Protein AF-A0A5B0MI19-F1 (afdb_monomer)

Radius of gyration: 26.32 Å; Cα contacts (8 Å, |Δi|>4): 299; chains: 1; bounding box: 65×54×89 Å

Solvent-accessible surface area (backbone atoms only — not comparable to full-atom values): 20476 Å² total; per-residue (Å²): 141,84,88,78,81,89,80,89,84,89,82,81,86,86,82,80,84,84,81,77,86,85,87,86,79,89,83,89,83,89,84,87,83,87,81,90,88,87,88,83,78,91,77,86,89,85,82,88,87,87,84,89,81,90,81,86,78,80,79,81,81,81,70,93,63,66,70,66,78,87,82,71,90,57,78,74,100,60,59,73,70,62,59,69,74,49,53,72,69,54,51,52,51,51,44,51,45,35,51,50,18,58,74,64,35,68,90,51,70,52,44,77,44,68,46,62,90,67,84,60,97,67,77,89,76,90,48,77,73,55,52,77,71,29,50,31,36,40,32,23,36,66,87,61,41,35,76,74,48,80,45,76,62,78,70,81,85,62,97,40,70,65,59,57,51,49,50,52,47,52,54,52,49,51,54,45,34,73,45,26,41,72,59,89,55,95,48,57,74,42,54,42,38,16,50,45,34,46,42,77,38,91,50,94,95,40,72,58,49,64,58,53,64,42,91,82,63,51,72,70,54,54,53,48,43,55,57,52,54,73,44,28,52,61,47,42,45,51,53,38,50,62,45,36,60,78,35,51,67,62,42,52,51,37,32,49,50,30,59,77,70,65,42,23,32,34,46,45,94,46,68,91,40,36,85,72,54,96,53,45,61,48,33,49,49,78,46,71,40,74,76,52,39,60,61,90,79,81,83,90,63,90,63,95,74,84,88,86,86,87,79,89,83,134

pLDDT: mean 72.33, std 25.65, range [20.02, 97.5]

Organism: NCBI:txid56615

InterPro domains:
  IPR046798 Tet-like 2OG-Fe(II) oxygenase [PF20515] (175-313)

Sequence (314 aa):
MPMSKRFNIVHGTGGQLGAQGSNNELQETDKERFSDDFIQSINSDNLTDIEDSADLTDMDDSDDLTEIDESDEELIEISQETFKTLSERAKKTLKQTSSLAQSYFSSVSPLLLRMQKCSKKIPFSIELQTFSRSNNIIVISDSGKKVLCLIQFHPLAGADSVCDQLSRLIEDLHVMASHQSNLRNKKNLSGRISGIGFRGGYEKGKSAGTYALRKDLKPSQIELDRILQEKLPSHNRFISHRFRHFSQAAYDSNSKALEEFGLPSWSNKAWESYNNEPTPLCSNVIVTSNDFSNKAHCDKDKNVFTYGIFSYID

Mean predicted aligned error: 15.24 Å

Secondary structure (DSSP, 8-state):
-PPPPP------------------------------------------------------------BPPTT-----S--HHHHHHS-HHHHHHHHHHHHHHHHH-TTS-PEEEE--SSPPSSPPP--HHHHTT-SEEEEE-TTS-BEEEEEE---SSS--HHHHHHHHHHHHHHHHHHHBPPP--TTEEEEEEEEEEEEE--STT--EEEPPBPTT--HHHHHHHHHHHHHHHHHHHHHHHHHHHH-HHHHHHHHHHHHHTTPPPTT-SSGGGTTS-SS---SEEEEEEEEEEE-------S-S----------

Structure (mmCIF, N/CA/C/O backbone):
data_AF-A0A5B0MI19-F1
#
_entry.id   AF-A0A5B0MI19-F1
#
loop_
_atom_site.group_PDB
_atom_site.id
_atom_site.type_symbol
_atom_site.label_atom_id
_atom_site.label_alt_id
_atom_site.label_comp_id
_atom_site.label_asym_id
_atom_site.label_entity_id
_atom_site.label_seq_id
_atom_site.pdbx_PDB_ins_code
_atom_site.Cartn_x
_atom_site.Cartn_y
_atom_site.Cartn_z
_atom_site.occupancy
_atom_site.B_iso_or_equiv
_atom_site.auth_seq_id
_atom_site.auth_comp_id
_atom_site.auth_asym_id
_atom_site.auth_atom_id
_atom_site.pdbx_PDB_model_num
ATOM 1 N N . MET A 1 1 ? -20.032 -14.654 -51.671 1.00 30.47 1 MET A N 1
ATOM 2 C CA . MET A 1 1 ? -19.036 -13.770 -51.029 1.00 30.47 1 MET A CA 1
ATOM 3 C C . MET A 1 1 ? -19.624 -12.370 -50.912 1.00 30.47 1 MET A C 1
ATOM 5 O O . MET A 1 1 ? -19.690 -11.685 -51.925 1.00 30.47 1 MET A O 1
ATOM 9 N N . PRO A 1 2 ? -20.126 -11.964 -49.737 1.00 24.39 2 PRO A N 1
ATOM 10 C CA . PRO A 1 2 ? -20.629 -10.614 -49.516 1.00 24.39 2 PRO A CA 1
ATOM 11 C C . PRO A 1 2 ? -19.586 -9.771 -48.764 1.00 24.39 2 PRO A C 1
ATOM 13 O O . PRO A 1 2 ? -19.149 -10.148 -47.679 1.00 24.39 2 PRO A O 1
ATOM 16 N N . MET A 1 3 ? -19.192 -8.627 -49.330 1.00 24.20 3 MET A N 1
ATOM 17 C CA . MET A 1 3 ? -18.478 -7.587 -48.584 1.00 24.20 3 MET A CA 1
ATOM 18 C C . MET A 1 3 ? -19.495 -6.738 -47.823 1.00 24.20 3 MET A C 1
ATOM 20 O O . MET A 1 3 ? -20.418 -6.169 -48.408 1.00 24.20 3 MET A O 1
ATOM 24 N N . SER A 1 4 ? -19.326 -6.711 -46.503 1.00 23.59 4 SER A N 1
ATOM 25 C CA . SER A 1 4 ? -20.172 -5.995 -45.557 1.00 23.59 4 SER A CA 1
ATOM 26 C C . SER A 1 4 ? -19.820 -4.507 -45.481 1.00 23.59 4 SER A C 1
ATOM 28 O O . SER A 1 4 ? -18.705 -4.076 -45.772 1.00 23.59 4 SER A O 1
ATOM 30 N N . LYS A 1 5 ? -20.842 -3.747 -45.102 1.00 24.28 5 LYS A N 1
ATOM 31 C CA . LYS A 1 5 ? -21.000 -2.295 -45.133 1.00 24.28 5 LYS A CA 1
ATOM 32 C C . LYS A 1 5 ? -20.038 -1.569 -44.185 1.00 24.28 5 LYS A C 1
ATOM 34 O O . LYS A 1 5 ? -19.879 -1.956 -43.031 1.00 24.28 5 LYS A O 1
ATOM 39 N N . ARG A 1 6 ? -19.491 -0.445 -44.660 1.00 22.38 6 ARG A N 1
ATOM 40 C CA . ARG A 1 6 ? -18.919 0.623 -43.826 1.00 22.38 6 ARG A CA 1
ATOM 41 C C . ARG A 1 6 ? -20.048 1.332 -43.078 1.00 22.38 6 ARG A C 1
ATOM 43 O O . ARG A 1 6 ? -20.980 1.817 -43.715 1.00 22.38 6 ARG A O 1
ATOM 50 N N . PHE A 1 7 ? -19.917 1.446 -41.762 1.00 21.17 7 PHE A N 1
ATOM 51 C CA . PHE A 1 7 ? -20.635 2.432 -40.962 1.00 21.17 7 PHE A CA 1
ATOM 52 C C . PHE A 1 7 ? -19.631 3.459 -40.440 1.00 21.17 7 PHE A C 1
ATOM 54 O O . PHE A 1 7 ? -18.655 3.108 -39.783 1.00 21.17 7 PHE A O 1
ATOM 61 N N . ASN A 1 8 ? -19.888 4.724 -40.769 1.00 21.69 8 ASN A N 1
ATOM 62 C CA . ASN A 1 8 ? -19.344 5.878 -40.069 1.00 21.69 8 ASN A CA 1
ATOM 63 C C . ASN A 1 8 ? -20.209 6.120 -38.831 1.00 21.69 8 ASN A C 1
ATOM 65 O O . ASN A 1 8 ? -21.431 6.181 -38.959 1.00 21.69 8 ASN A O 1
ATOM 69 N N . ILE A 1 9 ? -19.584 6.347 -37.677 1.00 23.66 9 ILE A N 1
ATOM 70 C CA . ILE A 1 9 ? -20.204 7.100 -36.586 1.00 23.66 9 ILE A CA 1
ATOM 71 C C . ILE A 1 9 ? -19.245 8.227 -36.221 1.00 23.66 9 ILE A C 1
ATOM 73 O O . ILE A 1 9 ? -18.132 8.012 -35.749 1.00 23.66 9 ILE A O 1
ATOM 77 N N . VAL A 1 10 ? -19.708 9.436 -36.515 1.00 21.61 10 VAL A N 1
ATOM 78 C CA . VAL A 1 10 ? -19.214 10.698 -35.981 1.00 21.61 10 VAL A CA 1
ATOM 79 C C . VAL A 1 10 ? -19.937 10.912 -34.659 1.00 21.61 10 VAL A C 1
ATOM 81 O O . VAL A 1 10 ? -21.160 10.965 -34.679 1.00 21.61 10 VAL A O 1
ATOM 84 N N . HIS A 1 11 ? -19.212 11.133 -33.565 1.00 23.66 11 HIS A N 1
ATOM 85 C CA . HIS A 1 11 ? -19.617 12.088 -32.533 1.00 23.66 11 HIS A CA 1
ATOM 86 C C . HIS A 1 11 ? -18.373 12.790 -31.992 1.00 23.66 11 HIS A C 1
ATOM 88 O O . HIS A 1 11 ? -17.441 12.166 -31.493 1.00 23.66 11 HIS A O 1
ATOM 94 N N . GLY A 1 12 ? -18.357 14.106 -32.197 1.00 20.02 12 GLY A N 1
ATOM 95 C CA . GLY A 1 12 ? -17.447 15.033 -31.552 1.00 20.02 12 GLY A CA 1
ATOM 96 C C . GLY A 1 12 ? -18.095 15.680 -30.330 1.00 20.02 12 GLY A C 1
ATOM 97 O O . GLY A 1 12 ? -19.243 15.397 -29.993 1.00 20.02 12 GLY A O 1
ATOM 98 N N . THR A 1 13 ? -17.340 16.633 -29.777 1.00 22.88 13 THR A N 1
ATOM 99 C CA . THR A 1 13 ? -17.584 17.472 -28.587 1.00 22.88 13 THR A CA 1
ATOM 100 C C . THR A 1 13 ? -17.367 16.716 -27.271 1.00 22.88 13 THR A C 1
ATOM 102 O O . THR A 1 13 ? -17.987 15.695 -27.035 1.00 22.88 13 THR A O 1
ATOM 105 N N . GLY A 1 14 ? -16.461 17.095 -26.372 1.00 21.23 14 GLY A N 1
ATOM 106 C CA . GLY A 1 14 ? -15.659 18.309 -26.215 1.00 21.23 14 GLY A CA 1
ATOM 107 C C . GLY A 1 14 ? -15.508 18.567 -24.712 1.00 21.23 14 GLY A C 1
ATOM 108 O O . GLY A 1 14 ? -16.493 18.507 -23.989 1.00 21.23 14 GLY A O 1
ATOM 109 N N . GLY A 1 15 ? -14.288 18.826 -24.239 1.00 21.67 15 GLY A N 1
ATOM 110 C CA . GLY A 1 15 ? -14.030 19.097 -22.818 1.00 21.67 15 GLY A CA 1
ATOM 111 C C . GLY A 1 15 ? -12.550 19.286 -22.490 1.00 21.67 15 GLY A C 1
ATOM 112 O O . GLY A 1 15 ? -11.971 18.501 -21.756 1.00 21.67 15 GLY A O 1
ATOM 113 N N . GLN A 1 16 ? -11.953 20.289 -23.136 1.00 23.03 16 GLN A N 1
ATOM 114 C CA . GLN A 1 16 ? -10.632 20.910 -22.945 1.00 23.03 16 GLN A CA 1
ATOM 115 C C . GLN A 1 16 ? -9.714 20.390 -21.815 1.00 23.03 16 GLN A C 1
ATOM 117 O O . GLN A 1 16 ? -9.882 20.707 -20.641 1.00 23.03 16 GLN A O 1
ATOM 122 N N . LEU A 1 17 ? -8.601 19.772 -22.226 1.00 25.12 17 LEU A N 1
ATOM 123 C CA . LEU A 1 17 ? -7.330 19.832 -21.504 1.00 25.12 17 LEU A CA 1
ATOM 124 C C . LEU A 1 17 ? -6.692 21.200 -21.783 1.00 25.12 17 LEU A C 1
ATOM 126 O O . LEU A 1 17 ? -6.155 21.446 -22.864 1.00 25.12 17 LEU A O 1
ATOM 130 N N . GLY A 1 18 ? -6.797 22.106 -20.814 1.00 23.84 18 GLY A N 1
ATOM 131 C CA . GLY A 1 18 ? -6.105 23.387 -20.825 1.00 23.84 18 GLY A CA 1
ATOM 132 C C . GLY A 1 18 ? -4.625 23.205 -20.503 1.00 23.84 18 GLY A C 1
ATOM 133 O O . GLY A 1 18 ? -4.239 23.149 -19.341 1.00 23.84 18 GLY A O 1
ATOM 134 N N . ALA A 1 19 ? -3.798 23.139 -21.543 1.00 24.16 19 ALA A N 1
ATOM 135 C CA . ALA A 1 19 ? -2.400 23.529 -21.464 1.00 24.16 19 ALA A CA 1
ATOM 136 C C . ALA A 1 19 ? -2.316 25.048 -21.672 1.00 24.16 19 ALA A C 1
ATOM 138 O O . ALA A 1 19 ? -2.751 25.552 -22.706 1.00 24.16 19 ALA A O 1
ATOM 139 N N . GLN A 1 20 ? -1.717 25.768 -20.727 1.00 25.44 20 GLN A N 1
ATOM 140 C CA . GLN A 1 20 ? -1.150 27.089 -20.984 1.00 25.44 20 GLN A CA 1
ATOM 141 C C . GLN A 1 20 ? 0.315 27.084 -20.530 1.00 25.44 20 GLN A C 1
ATOM 143 O O . GLN A 1 20 ? 0.619 27.038 -19.341 1.00 25.44 20 GLN A O 1
ATOM 148 N N . GLY A 1 21 ? 1.221 27.092 -21.519 1.00 21.95 21 GLY A N 1
ATOM 149 C CA . GLY A 1 21 ? 2.494 27.816 -21.410 1.00 21.95 21 GLY A CA 1
ATOM 150 C C . GLY A 1 21 ? 2.191 29.319 -21.363 1.00 21.95 21 GLY A C 1
ATOM 151 O O . GLY A 1 21 ? 1.052 29.724 -21.563 1.00 21.95 21 GLY A O 1
ATOM 152 N N . SER A 1 22 ? 3.097 30.247 -21.114 1.00 25.27 22 SER A N 1
ATOM 153 C CA . SER A 1 22 ? 4.549 30.377 -21.286 1.00 25.27 22 SER A CA 1
ATOM 154 C C . SER A 1 22 ? 4.817 31.814 -20.777 1.00 25.27 22 SER A C 1
ATOM 156 O O . SER A 1 22 ? 3.934 32.651 -20.931 1.00 25.27 22 SER A O 1
ATOM 158 N N . ASN A 1 23 ? 5.885 32.228 -20.110 1.00 23.56 23 ASN A N 1
ATOM 159 C CA . ASN A 1 23 ? 7.263 32.417 -20.555 1.00 23.56 23 ASN A CA 1
ATOM 160 C C . ASN A 1 23 ? 7.876 33.344 -19.486 1.00 23.56 23 ASN A C 1
ATOM 162 O O . ASN A 1 23 ? 7.211 34.287 -19.061 1.00 23.56 23 ASN A O 1
ATOM 166 N N . ASN A 1 24 ? 9.126 33.127 -19.093 1.00 25.72 24 ASN A N 1
ATOM 167 C CA . ASN A 1 24 ? 10.133 34.175 -19.223 1.00 25.72 24 ASN A CA 1
ATOM 168 C C . ASN A 1 24 ? 11.533 33.582 -19.087 1.00 25.72 24 ASN A C 1
ATOM 170 O O . ASN A 1 24 ? 11.757 32.564 -18.433 1.00 25.72 24 ASN A O 1
ATOM 174 N N . GLU A 1 25 ? 12.410 34.212 -19.846 1.00 23.88 25 GLU A N 1
ATOM 175 C CA . GLU A 1 25 ? 13.703 33.769 -20.324 1.00 23.88 25 GLU A CA 1
ATOM 176 C C . GLU A 1 25 ? 14.847 33.950 -19.313 1.00 23.88 25 GLU A C 1
ATOM 178 O O . GLU A 1 25 ? 14.781 34.803 -18.436 1.00 23.88 25 GLU A O 1
ATOM 183 N N . LEU A 1 26 ? 15.911 33.171 -19.564 1.00 24.58 26 LEU A N 1
ATOM 184 C CA . LEU A 1 26 ? 17.344 33.503 -19.452 1.00 24.58 26 LEU A CA 1
ATOM 185 C C . LEU A 1 26 ? 17.902 33.985 -18.094 1.00 24.58 26 LEU A C 1
ATOM 187 O O . LEU A 1 26 ? 17.628 35.089 -17.646 1.00 24.58 26 LEU A O 1
ATOM 191 N N . GLN A 1 27 ? 18.864 33.240 -17.534 1.00 24.67 27 GLN A N 1
ATOM 192 C CA . GLN A 1 27 ? 20.301 33.445 -17.808 1.00 24.67 27 GLN A CA 1
ATOM 193 C C . GLN A 1 27 ? 21.176 32.393 -17.095 1.00 24.67 27 GLN A C 1
ATOM 195 O O . GLN A 1 27 ? 20.946 32.036 -15.941 1.00 24.67 27 GLN A O 1
ATOM 200 N N . GLU A 1 28 ? 22.178 31.904 -17.827 1.00 23.83 28 GLU A N 1
ATOM 201 C CA . GLU A 1 28 ? 23.367 31.200 -17.333 1.00 23.83 28 GLU A CA 1
ATOM 202 C C . GLU A 1 28 ? 24.278 32.153 -16.549 1.00 23.83 28 GLU A C 1
ATOM 204 O O . GLU A 1 28 ? 24.465 33.282 -16.990 1.00 23.83 28 GLU A O 1
ATOM 209 N N . THR A 1 29 ? 24.947 31.655 -15.504 1.00 24.77 29 THR A N 1
ATOM 210 C CA . THR A 1 29 ? 26.382 31.915 -15.273 1.00 24.77 29 THR A CA 1
ATOM 211 C C . THR A 1 29 ? 26.986 30.867 -14.338 1.00 24.77 29 THR A C 1
ATOM 213 O O . THR A 1 29 ? 26.462 30.601 -13.256 1.00 24.77 29 THR A O 1
ATOM 216 N N . ASP A 1 30 ? 28.119 30.322 -14.772 1.00 23.94 30 ASP A N 1
ATOM 217 C CA . ASP A 1 30 ? 29.079 29.510 -14.024 1.00 23.94 30 ASP A CA 1
ATOM 218 C C . ASP A 1 30 ? 29.721 30.259 -12.836 1.00 23.94 30 ASP A C 1
ATOM 220 O O . ASP A 1 30 ? 29.988 31.456 -12.945 1.00 23.94 30 ASP A O 1
ATOM 224 N N . LYS A 1 31 ? 30.099 29.535 -11.765 1.00 25.17 31 LYS A N 1
ATOM 225 C CA . LYS A 1 31 ? 31.505 29.314 -11.324 1.00 25.17 31 LYS A CA 1
ATOM 226 C C . LYS A 1 31 ? 31.663 28.944 -9.834 1.00 25.17 31 LYS A C 1
ATOM 228 O O . LYS A 1 31 ? 31.250 29.667 -8.943 1.00 25.17 31 LYS A O 1
ATOM 233 N N . GLU A 1 32 ? 32.403 27.845 -9.662 1.00 23.14 32 GLU A N 1
ATOM 234 C CA . GLU A 1 32 ? 33.543 27.609 -8.752 1.00 23.14 32 GLU A CA 1
ATOM 235 C C . GLU A 1 32 ? 33.433 27.582 -7.204 1.00 23.14 32 GLU A C 1
ATOM 237 O O . GLU A 1 32 ? 33.203 28.582 -6.542 1.00 23.14 32 GLU A O 1
ATOM 242 N N . ARG A 1 33 ? 33.901 26.422 -6.695 1.00 22.94 33 ARG A N 1
ATOM 243 C CA . ARG A 1 33 ? 34.913 26.177 -5.633 1.00 22.94 33 ARG A CA 1
ATOM 244 C C . ARG A 1 33 ? 34.540 26.247 -4.136 1.00 22.94 33 ARG A C 1
ATOM 246 O O . ARG A 1 33 ? 34.350 27.310 -3.573 1.00 22.94 33 ARG A O 1
ATOM 253 N N . PHE A 1 34 ? 34.652 25.055 -3.524 1.00 23.03 34 PHE A N 1
ATOM 254 C CA . PHE A 1 34 ? 35.332 24.693 -2.260 1.00 23.03 34 PHE A CA 1
ATOM 255 C C . PHE A 1 34 ? 35.200 25.613 -1.028 1.00 23.03 34 PHE A C 1
ATOM 257 O O . PHE A 1 34 ? 35.818 26.670 -0.995 1.00 23.03 34 PHE A O 1
ATOM 264 N N . SER A 1 35 ? 34.655 25.082 0.075 1.00 24.50 35 SER A N 1
ATOM 265 C CA . SER A 1 35 ? 35.494 24.630 1.203 1.00 24.50 35 SER A CA 1
ATOM 266 C C . SER A 1 35 ? 34.751 23.637 2.102 1.00 24.50 35 SER A C 1
ATOM 268 O O . SER A 1 35 ? 33.530 23.693 2.245 1.00 24.50 35 SER A O 1
ATOM 270 N N . ASP A 1 36 ? 35.539 22.732 2.675 1.00 22.67 36 ASP A N 1
ATOM 271 C CA . ASP A 1 36 ? 35.220 21.880 3.814 1.00 22.67 36 ASP A CA 1
ATOM 272 C C . ASP A 1 36 ? 34.916 22.713 5.070 1.00 22.67 36 ASP A C 1
ATOM 274 O O . ASP A 1 36 ? 35.469 23.804 5.226 1.00 22.67 36 ASP A O 1
ATOM 278 N N . ASP A 1 37 ? 34.016 22.189 5.910 1.00 24.56 37 ASP A N 1
ATOM 279 C CA . ASP A 1 37 ? 34.085 22.122 7.383 1.00 24.56 37 ASP A CA 1
ATOM 280 C C . ASP A 1 37 ? 32.670 22.093 7.980 1.00 24.56 37 ASP A C 1
ATOM 282 O O . ASP A 1 37 ? 32.025 23.127 8.138 1.00 24.56 37 ASP A O 1
ATOM 286 N N . PHE A 1 38 ? 32.183 20.909 8.376 1.00 22.94 38 PHE A N 1
ATOM 287 C CA . PHE A 1 38 ? 31.184 20.846 9.447 1.00 22.94 38 PHE A CA 1
ATOM 288 C C . PHE A 1 38 ? 31.195 19.502 10.188 1.00 22.94 38 PHE A C 1
ATOM 290 O O . PHE A 1 38 ? 30.499 18.549 9.843 1.00 22.94 38 PHE A O 1
ATOM 297 N N . ILE A 1 39 ? 31.976 19.457 11.266 1.00 24.75 39 ILE A N 1
ATOM 298 C CA . ILE A 1 39 ? 31.688 18.646 12.448 1.00 24.75 39 ILE A CA 1
ATOM 299 C C . ILE A 1 39 ? 31.380 19.646 13.563 1.00 24.75 39 ILE A C 1
ATOM 301 O O . ILE A 1 39 ? 32.285 20.365 13.965 1.00 24.75 39 ILE A O 1
ATOM 305 N N . GLN A 1 40 ? 30.129 19.710 14.035 1.00 24.81 40 GLN A N 1
ATOM 306 C CA . GLN A 1 40 ? 29.728 19.351 15.407 1.00 24.81 40 GLN A CA 1
ATOM 307 C C . GLN A 1 40 ? 28.323 19.856 15.778 1.00 24.81 40 GLN A C 1
ATOM 309 O O . GLN A 1 40 ? 27.931 20.977 15.481 1.00 24.81 40 GLN A O 1
ATOM 314 N N . SER A 1 41 ? 27.674 19.026 16.598 1.00 23.78 41 SER A N 1
ATOM 315 C CA . SER A 1 41 ? 26.797 19.414 17.707 1.00 23.78 41 SER A CA 1
ATOM 316 C C . SER A 1 41 ? 25.327 19.710 17.406 1.00 23.78 41 SER A C 1
ATOM 318 O O . SER A 1 41 ? 24.895 20.839 17.210 1.00 23.78 41 SER A O 1
ATOM 320 N N . ILE A 1 42 ? 24.542 18.647 17.579 1.00 25.58 42 ILE A N 1
ATOM 321 C CA . ILE A 1 42 ? 23.228 18.672 18.226 1.00 25.58 42 ILE A CA 1
ATOM 322 C C . ILE A 1 42 ? 23.319 19.529 19.498 1.00 25.58 42 ILE A C 1
ATOM 324 O O . ILE A 1 42 ? 24.157 19.251 20.352 1.00 25.58 42 ILE A O 1
ATOM 328 N N . ASN A 1 43 ? 22.461 20.538 19.633 1.00 24.22 43 ASN A N 1
ATOM 329 C CA . ASN A 1 43 ? 21.845 20.871 20.912 1.00 24.22 43 ASN A CA 1
ATOM 330 C C . ASN A 1 43 ? 20.542 21.640 20.702 1.00 24.22 43 ASN A C 1
ATOM 332 O O . ASN A 1 43 ? 20.403 22.471 19.806 1.00 24.22 43 ASN A O 1
ATOM 336 N N . SER A 1 44 ? 19.600 21.256 21.550 1.00 27.86 44 SER A N 1
ATOM 337 C CA . SER A 1 44 ? 18.323 21.874 21.853 1.00 27.86 44 SER A CA 1
ATOM 338 C C . SER A 1 44 ? 18.461 23.335 22.282 1.00 27.86 44 SER A C 1
ATOM 340 O O . SER A 1 44 ? 19.525 23.761 22.719 1.00 27.86 44 SER A O 1
ATOM 342 N N . ASP A 1 45 ? 17.31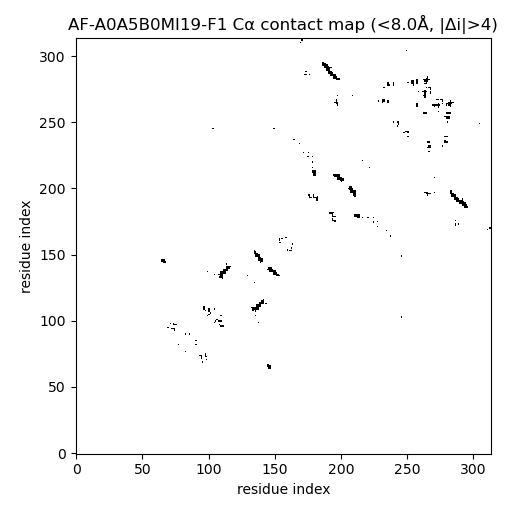7 24.017 22.239 1.00 24.23 45 ASP A N 1
ATOM 343 C CA . ASP A 1 45 ? 17.021 25.344 22.791 1.00 24.23 45 ASP A CA 1
ATOM 344 C C . ASP A 1 45 ? 17.184 26.506 21.806 1.00 24.23 45 ASP A C 1
ATOM 346 O O . ASP A 1 45 ? 18.265 27.048 21.605 1.00 24.23 45 ASP A O 1
ATOM 350 N N . ASN A 1 46 ? 16.058 26.901 21.198 1.00 25.41 46 ASN A N 1
ATOM 351 C CA . ASN A 1 46 ? 15.535 28.268 21.309 1.00 25.41 46 ASN A CA 1
ATOM 352 C C . ASN A 1 46 ? 14.092 28.329 20.776 1.00 25.41 46 ASN A C 1
ATOM 354 O O . ASN A 1 46 ? 13.833 28.282 19.575 1.00 25.41 46 ASN A O 1
ATOM 358 N N . LEU A 1 47 ? 13.157 28.398 21.725 1.00 26.12 47 LEU A N 1
ATOM 359 C CA . LEU A 1 47 ? 11.798 28.909 21.551 1.00 26.12 47 LEU A CA 1
ATOM 360 C C . LEU A 1 47 ? 11.816 30.438 21.739 1.00 26.12 47 LEU A C 1
ATOM 362 O O . LEU A 1 47 ? 12.690 30.928 22.444 1.00 26.12 47 LEU A O 1
ATOM 366 N N . THR A 1 48 ? 10.767 31.090 21.213 1.00 25.42 48 THR A N 1
ATOM 367 C CA . THR A 1 48 ? 10.377 32.524 21.263 1.00 25.42 48 THR A CA 1
ATOM 368 C C . THR A 1 48 ? 11.058 33.396 20.191 1.00 25.42 48 THR A C 1
ATOM 370 O O . THR A 1 48 ? 12.275 33.402 20.095 1.00 25.42 48 THR A O 1
ATOM 373 N N . ASP A 1 49 ? 10.359 34.079 19.276 1.00 27.00 49 ASP A N 1
ATOM 374 C CA . ASP A 1 49 ? 9.125 34.857 19.443 1.00 27.00 49 ASP A CA 1
ATOM 375 C C . ASP A 1 49 ? 8.131 34.783 18.263 1.00 27.00 49 ASP A C 1
ATOM 377 O O . ASP A 1 49 ? 8.469 34.487 17.118 1.00 27.00 49 ASP A O 1
ATOM 381 N N . ILE A 1 50 ? 6.880 35.060 18.630 1.00 30.41 50 ILE A N 1
ATOM 382 C CA . ILE A 1 50 ? 5.628 35.136 17.867 1.00 30.41 50 ILE A CA 1
ATOM 383 C C . ILE A 1 50 ? 5.506 36.519 17.215 1.00 30.41 50 ILE A C 1
ATOM 385 O O . ILE A 1 50 ? 5.741 37.496 17.912 1.00 30.41 50 ILE A O 1
ATOM 389 N N . GLU A 1 51 ? 4.997 36.613 15.981 1.00 26.39 51 GLU A N 1
ATOM 390 C CA . GLU A 1 51 ? 4.009 37.652 15.645 1.00 26.39 51 GLU A CA 1
ATOM 391 C C . GLU A 1 51 ? 2.925 37.104 14.707 1.00 26.39 51 GLU A C 1
ATOM 393 O O . GLU A 1 51 ? 3.180 36.389 13.734 1.00 26.39 51 GLU A O 1
ATOM 398 N N . ASP A 1 52 ? 1.697 37.437 15.093 1.00 27.92 52 ASP A N 1
ATOM 399 C CA . ASP A 1 52 ? 0.410 37.052 14.543 1.00 27.92 52 ASP A CA 1
ATOM 400 C C . ASP A 1 52 ? 0.162 37.586 13.124 1.00 27.92 52 ASP A C 1
ATOM 402 O O . ASP A 1 52 ? 0.385 38.756 12.823 1.00 27.92 52 ASP A O 1
ATOM 406 N N . SER A 1 53 ? -0.480 36.773 12.285 1.00 29.11 53 SER A N 1
ATOM 407 C CA . SER A 1 53 ? -1.537 37.294 11.412 1.00 29.11 53 SER A CA 1
ATOM 408 C C . SER A 1 53 ? -2.603 36.223 11.214 1.00 29.11 53 SER A C 1
ATOM 410 O O . SER A 1 53 ? -2.431 35.229 10.512 1.00 29.11 53 SER A O 1
ATOM 412 N N . ALA A 1 54 ? -3.705 36.422 11.930 1.00 32.84 54 ALA A N 1
ATOM 413 C CA . ALA A 1 54 ? -4.946 35.705 11.748 1.00 32.84 54 ALA A CA 1
ATOM 414 C C . ALA A 1 54 ? -5.606 36.158 10.442 1.00 32.84 54 ALA A C 1
ATOM 416 O O . ALA A 1 54 ? -5.917 37.337 10.300 1.00 32.84 54 ALA A O 1
ATOM 417 N N . ASP A 1 55 ? -5.858 35.215 9.536 1.00 26.97 55 ASP A N 1
ATOM 418 C CA . ASP A 1 55 ? -7.032 35.252 8.662 1.00 26.97 55 ASP A CA 1
ATOM 419 C C . ASP A 1 55 ? -7.336 33.821 8.182 1.00 26.97 55 ASP A C 1
ATOM 421 O O . ASP A 1 55 ? -6.873 33.361 7.140 1.00 26.97 55 ASP A O 1
ATOM 425 N N . LEU A 1 56 ? -8.043 33.060 9.021 1.00 31.42 56 LEU A N 1
ATOM 426 C CA . LEU A 1 56 ? -8.655 31.784 8.648 1.00 31.42 56 LEU A CA 1
ATOM 427 C C . LEU A 1 56 ? -10.161 32.015 8.580 1.00 31.42 56 LEU A C 1
ATOM 429 O O . LEU A 1 56 ? -10.891 31.752 9.534 1.00 31.42 56 LEU A O 1
ATOM 433 N N . THR A 1 57 ? -10.599 32.570 7.456 1.00 30.69 57 THR A N 1
ATOM 434 C CA . THR A 1 57 ? -12.005 32.590 7.069 1.00 30.69 57 THR A CA 1
ATOM 435 C C . THR A 1 57 ? -12.344 31.272 6.373 1.00 30.69 57 THR A C 1
ATOM 437 O O . THR A 1 57 ? -11.740 30.907 5.368 1.00 30.69 57 THR A O 1
ATOM 440 N N . ASP A 1 58 ? -13.277 30.547 6.991 1.00 32.22 58 ASP A N 1
ATOM 441 C CA . ASP A 1 58 ? -14.205 29.572 6.416 1.00 32.22 58 ASP A CA 1
ATOM 442 C C . ASP A 1 58 ? -13.647 28.632 5.333 1.00 32.22 58 ASP A C 1
ATOM 444 O O . ASP A 1 58 ? -13.911 28.781 4.139 1.00 32.22 58 ASP A O 1
ATOM 448 N N . MET A 1 59 ? -12.939 27.586 5.774 1.00 32.03 59 MET A N 1
ATOM 449 C CA . MET A 1 59 ? -12.892 26.341 5.008 1.00 32.03 59 MET A CA 1
ATOM 450 C C . MET A 1 59 ? -14.133 25.518 5.350 1.00 32.03 59 MET A C 1
ATOM 452 O O . MET A 1 59 ? -14.291 25.011 6.458 1.00 32.03 59 MET A O 1
ATOM 456 N N . ASP A 1 60 ? -15.030 25.469 4.373 1.00 30.86 60 ASP A N 1
ATOM 457 C CA . ASP A 1 60 ? -16.199 24.606 4.290 1.00 30.86 60 ASP A CA 1
ATOM 458 C C . ASP A 1 60 ? -15.744 23.133 4.368 1.00 30.86 60 ASP A C 1
ATOM 460 O O . ASP A 1 60 ? -15.343 22.537 3.368 1.00 30.86 60 ASP A O 1
ATOM 464 N N . ASP A 1 61 ? -15.731 22.572 5.584 1.00 34.47 61 ASP A N 1
ATOM 465 C CA . ASP A 1 61 ? -15.453 21.159 5.888 1.00 34.47 61 ASP A CA 1
ATOM 466 C C . ASP A 1 61 ? -16.625 20.281 5.403 1.00 34.47 61 ASP A C 1
ATOM 468 O O . ASP A 1 61 ? -17.354 19.658 6.181 1.00 34.47 61 ASP A O 1
ATOM 472 N N . SER A 1 62 ? -16.813 20.218 4.087 1.00 39.41 62 SER A N 1
ATOM 473 C CA . SER A 1 62 ? -17.640 19.209 3.425 1.00 39.41 62 SER A CA 1
ATOM 474 C C . SER A 1 62 ? -16.791 17.978 3.082 1.00 39.41 62 SER A C 1
ATOM 476 O O . SER A 1 62 ? -16.776 17.512 1.942 1.00 39.41 62 SER A O 1
ATOM 478 N N . ASP A 1 63 ? -16.090 17.436 4.078 1.00 34.78 63 ASP A N 1
ATOM 479 C CA . ASP A 1 63 ? -15.549 16.081 4.007 1.00 34.78 63 ASP A CA 1
ATOM 480 C C . ASP A 1 63 ? -16.633 15.112 4.493 1.00 34.78 63 ASP A C 1
ATOM 482 O O . ASP A 1 63 ? -16.965 15.055 5.687 1.00 34.78 63 ASP A O 1
ATOM 486 N N . ASP A 1 64 ? -17.188 14.368 3.535 1.00 40.59 64 ASP A N 1
ATOM 487 C CA . ASP A 1 64 ? -18.172 13.293 3.699 1.00 40.59 64 ASP A CA 1
ATOM 488 C C . ASP A 1 64 ? -17.518 12.095 4.420 1.00 40.59 64 ASP A C 1
ATOM 490 O O . ASP A 1 64 ? -17.192 11.055 3.850 1.00 40.59 64 ASP A O 1
ATOM 494 N N . LEU A 1 65 ? -17.195 12.303 5.698 1.00 46.88 65 LEU A N 1
ATOM 495 C CA . LEU A 1 65 ? -16.672 11.293 6.607 1.00 46.88 65 LEU A CA 1
ATOM 496 C C . LEU A 1 65 ? -17.842 10.534 7.221 1.00 46.88 65 LEU A C 1
ATOM 498 O O . LEU A 1 65 ? -18.723 11.142 7.826 1.00 46.88 65 LEU A O 1
ATOM 502 N N . THR A 1 66 ? -17.785 9.207 7.126 1.00 49.53 66 THR A N 1
ATOM 503 C CA . THR A 1 66 ? -18.805 8.267 7.597 1.00 49.53 66 THR A CA 1
ATOM 504 C C . THR A 1 66 ? -19.302 8.604 9.006 1.00 49.53 66 THR A C 1
ATOM 506 O O . THR A 1 66 ? -18.560 8.473 9.988 1.00 49.53 66 THR A O 1
ATOM 509 N N . GLU A 1 67 ? -20.563 9.025 9.103 1.00 50.78 67 GLU A N 1
ATOM 510 C CA . GLU A 1 67 ? -21.261 9.216 10.372 1.00 50.78 67 GLU A CA 1
ATOM 511 C C . GLU A 1 67 ? -21.727 7.866 10.928 1.00 50.78 67 GLU A C 1
ATOM 513 O O . GLU A 1 67 ? -22.202 6.998 10.198 1.00 50.78 67 GLU A O 1
ATOM 518 N N . ILE A 1 68 ? -21.559 7.674 12.236 1.00 55.66 68 ILE A N 1
ATOM 519 C CA . ILE A 1 68 ? -21.969 6.447 12.928 1.00 55.66 68 ILE A CA 1
ATOM 520 C C . ILE A 1 68 ? -23.468 6.520 13.238 1.00 55.66 68 ILE A C 1
ATOM 522 O O . ILE A 1 68 ? -23.898 7.431 13.950 1.00 55.66 68 ILE A O 1
ATOM 526 N N . ASP A 1 69 ? -24.235 5.542 12.751 1.00 49.97 69 ASP A N 1
ATOM 527 C CA . ASP A 1 69 ? -25.645 5.359 13.103 1.00 49.97 69 ASP A CA 1
ATOM 528 C C . ASP A 1 69 ? -25.770 4.804 14.536 1.00 49.97 69 ASP A C 1
ATOM 530 O O . ASP A 1 69 ? -25.151 3.801 14.894 1.00 49.97 69 ASP A O 1
ATOM 534 N N . GLU A 1 70 ? -26.533 5.490 15.392 1.00 49.97 70 GLU A N 1
ATOM 535 C CA . GLU A 1 70 ? -26.713 5.123 16.804 1.00 49.97 70 GLU A CA 1
ATOM 536 C C . GLU A 1 70 ? -27.817 4.055 17.008 1.00 49.97 70 GLU A C 1
ATOM 538 O O . GLU A 1 70 ? -28.081 3.689 18.157 1.00 49.97 70 GLU A O 1
ATOM 543 N N . SER A 1 71 ? -28.469 3.553 15.947 1.00 45.00 71 SER A N 1
ATOM 544 C CA . SER A 1 71 ? -29.644 2.669 16.068 1.00 45.00 71 SER A CA 1
ATOM 545 C C . SER A 1 71 ? -29.377 1.170 16.260 1.00 45.00 71 SER A C 1
ATOM 547 O O . SER A 1 71 ? -30.331 0.435 16.512 1.00 45.00 71 SER A O 1
ATOM 549 N N . ASP A 1 72 ? -28.130 0.699 16.193 1.00 44.19 72 ASP A N 1
ATOM 550 C CA . ASP A 1 72 ? -27.845 -0.743 16.251 1.00 44.19 72 ASP A CA 1
ATOM 551 C C . ASP A 1 72 ? -27.645 -1.264 17.688 1.00 44.19 72 ASP A C 1
ATOM 553 O O . ASP A 1 72 ? -26.671 -0.959 18.386 1.00 44.19 72 ASP A O 1
ATOM 557 N N . GLU A 1 73 ? -28.597 -2.087 18.142 1.00 48.59 73 GLU A N 1
ATOM 558 C CA . GLU A 1 73 ? -28.568 -2.800 19.422 1.00 48.59 73 GLU A CA 1
ATOM 559 C C . GLU A 1 73 ? -27.946 -4.198 19.289 1.00 48.59 73 GLU A C 1
ATOM 561 O O . GLU A 1 73 ? -28.657 -5.196 19.318 1.00 48.59 73 GLU A O 1
ATOM 566 N N . GLU A 1 74 ? -26.616 -4.309 19.246 1.00 53.00 74 GLU A N 1
ATOM 567 C CA . GLU A 1 74 ? -25.954 -5.604 19.486 1.00 53.00 74 GLU A CA 1
ATOM 568 C C . GLU A 1 74 ? -24.793 -5.475 20.487 1.00 53.00 74 GLU A C 1
ATOM 570 O O . GLU A 1 74 ? -23.841 -4.709 20.315 1.00 53.00 74 GLU A O 1
ATOM 575 N N . LEU A 1 75 ? -24.907 -6.212 21.599 1.00 48.53 75 LEU A N 1
ATOM 576 C CA . LEU A 1 75 ? -23.989 -6.211 22.743 1.00 48.53 75 LEU A CA 1
ATOM 577 C C . LEU A 1 75 ? -23.126 -7.482 22.752 1.00 48.53 75 LEU A C 1
ATOM 579 O O . LEU A 1 75 ? -23.650 -8.592 22.739 1.00 48.53 75 LEU A O 1
ATOM 583 N N . ILE A 1 76 ? -21.808 -7.295 22.872 1.00 54.22 76 ILE A N 1
ATOM 584 C CA . ILE A 1 76 ? -20.813 -8.337 23.185 1.00 54.22 76 ILE A CA 1
ATOM 585 C C . ILE A 1 76 ? -21.129 -9.009 24.537 1.00 54.22 76 ILE A C 1
ATOM 587 O O . ILE A 1 76 ? -21.633 -8.354 25.454 1.00 54.22 76 ILE A O 1
ATOM 591 N N . GLU A 1 77 ? -20.774 -10.297 24.654 1.00 56.03 77 GLU A N 1
ATOM 592 C CA . GLU A 1 77 ? -20.848 -11.192 25.825 1.00 56.03 77 GLU A CA 1
ATOM 593 C C . GLU A 1 77 ? -20.247 -10.595 27.118 1.00 56.03 77 GLU A C 1
ATOM 595 O O . GLU A 1 77 ? -19.157 -10.943 27.570 1.00 56.03 77 GLU A O 1
ATOM 600 N N . ILE A 1 78 ? -20.969 -9.686 27.762 1.00 61.09 78 ILE A N 1
ATOM 601 C CA . ILE A 1 78 ? -20.699 -9.240 29.129 1.00 61.09 78 ILE A CA 1
ATOM 602 C C . ILE A 1 78 ? -21.850 -9.758 29.979 1.00 61.09 78 ILE A C 1
ATOM 604 O O . ILE A 1 78 ? -23.016 -9.590 29.616 1.00 61.09 78 ILE A O 1
ATOM 608 N N . SER A 1 79 ? -21.542 -10.393 31.116 1.00 65.50 79 SER A N 1
ATOM 609 C CA . SER A 1 79 ? -22.593 -10.887 32.008 1.00 65.50 79 SER A CA 1
ATOM 610 C C . SER A 1 79 ? -23.548 -9.742 32.370 1.00 65.50 79 SER A C 1
ATOM 612 O O . SER A 1 79 ? -23.119 -8.614 32.642 1.00 65.50 79 SER A O 1
ATOM 614 N N . GLN A 1 80 ? -24.854 -10.015 32.369 1.00 66.81 80 GLN A N 1
ATOM 615 C CA . GLN A 1 80 ? -25.865 -8.994 32.660 1.00 66.81 80 GLN A CA 1
ATOM 616 C C . GLN A 1 80 ? -25.656 -8.345 34.039 1.00 66.81 80 GLN A C 1
ATOM 618 O O . GLN A 1 80 ? -26.035 -7.193 34.244 1.00 66.81 80 GLN A O 1
ATOM 623 N N . GLU A 1 81 ? -25.029 -9.057 34.978 1.00 71.25 81 GLU A N 1
ATOM 624 C CA . GLU A 1 81 ? -24.656 -8.534 36.293 1.00 71.25 81 GLU A CA 1
ATOM 625 C C . GLU A 1 81 ? -23.507 -7.527 36.209 1.00 71.25 81 GLU A C 1
ATOM 627 O O . GLU A 1 81 ? -23.613 -6.436 36.767 1.00 71.25 81 GLU A O 1
ATOM 632 N N . THR A 1 82 ? -22.447 -7.828 35.452 1.00 72.75 82 THR A N 1
ATOM 633 C CA . THR A 1 82 ? -21.339 -6.886 35.228 1.00 72.75 82 THR A CA 1
ATOM 634 C C . THR A 1 82 ? -21.805 -5.660 34.448 1.00 72.75 82 THR A C 1
ATOM 636 O O . THR A 1 82 ? -21.393 -4.548 34.750 1.00 72.75 82 THR A O 1
ATOM 639 N N . PHE A 1 83 ? -22.710 -5.819 33.480 1.00 78.19 83 PHE A N 1
ATOM 640 C CA . PHE A 1 83 ? -23.237 -4.684 32.721 1.00 78.19 83 PHE A CA 1
ATOM 641 C C . PHE A 1 83 ? -24.026 -3.703 33.604 1.00 78.19 83 PHE A C 1
ATOM 643 O O . PHE A 1 83 ? -23.944 -2.487 33.419 1.00 78.19 83 PHE A O 1
ATOM 650 N N . LYS A 1 84 ? -24.762 -4.211 34.603 1.00 78.06 84 LYS A N 1
ATOM 651 C CA . LYS A 1 84 ? -25.542 -3.388 35.541 1.00 78.06 84 LYS A CA 1
ATOM 652 C C . LYS A 1 84 ? -24.673 -2.533 36.465 1.00 78.06 84 LYS A C 1
ATOM 654 O O . LYS A 1 84 ? -25.128 -1.466 36.867 1.00 78.06 84 LYS A O 1
ATOM 659 N N . THR A 1 85 ? -23.447 -2.957 36.775 1.00 86.25 85 THR A N 1
ATOM 660 C CA . THR A 1 85 ? -22.531 -2.211 37.657 1.00 86.25 85 THR A CA 1
ATOM 661 C C . THR A 1 85 ? -21.729 -1.125 36.934 1.00 86.25 85 THR A C 1
ATOM 663 O O . THR A 1 85 ? -21.060 -0.318 37.579 1.00 86.25 85 THR A O 1
ATOM 666 N N . LEU A 1 86 ? -21.802 -1.061 35.601 1.00 84.62 86 LEU A N 1
ATOM 667 C CA . LEU A 1 86 ? -21.100 -0.057 34.805 1.00 84.62 86 LEU A CA 1
ATOM 668 C C . LEU A 1 86 ? -21.781 1.316 34.857 1.00 84.62 86 LEU A C 1
ATOM 670 O O . LEU A 1 86 ? -23.006 1.434 34.885 1.00 84.62 86 LEU A O 1
ATOM 674 N N . SER A 1 87 ? -20.969 2.372 34.763 1.00 88.12 87 SER A N 1
ATOM 675 C CA . SER A 1 87 ? -21.475 3.728 34.518 1.00 88.12 87 SER A CA 1
ATOM 676 C C . SER A 1 87 ? -22.144 3.836 33.142 1.00 88.12 87 SER A C 1
ATOM 678 O O . SER A 1 87 ? -21.741 3.155 32.197 1.00 88.12 87 SER A O 1
ATOM 680 N N . GLU A 1 88 ? -23.100 4.755 32.985 1.00 83.31 88 GLU A N 1
ATOM 681 C CA . GLU A 1 88 ? -23.751 5.018 31.688 1.00 83.31 88 GLU A CA 1
ATOM 682 C C . GLU A 1 88 ? -22.748 5.360 30.584 1.00 83.31 88 GLU A C 1
ATOM 684 O O . GLU A 1 88 ? -22.864 4.902 29.447 1.00 83.31 88 GLU A O 1
ATOM 689 N N . ARG A 1 89 ? -21.683 6.088 30.937 1.00 77.69 89 ARG A N 1
ATOM 690 C CA . ARG A 1 89 ? -20.584 6.375 30.014 1.00 77.69 89 ARG A CA 1
ATOM 691 C C . ARG A 1 89 ? -19.896 5.096 29.535 1.00 77.69 89 ARG A C 1
ATOM 693 O O . ARG A 1 89 ? -19.635 4.968 28.344 1.00 77.69 89 ARG A O 1
ATOM 700 N N . ALA A 1 90 ? -19.599 4.164 30.440 1.00 81.44 90 ALA A N 1
ATOM 701 C CA . ALA A 1 90 ? -18.970 2.895 30.084 1.00 81.44 90 ALA A CA 1
ATOM 702 C C . ALA A 1 90 ? -19.892 2.027 29.213 1.00 81.44 90 ALA A C 1
ATOM 704 O O . ALA A 1 90 ? -19.426 1.452 28.232 1.00 81.44 90 ALA A O 1
ATOM 705 N N . LYS A 1 91 ? -21.200 2.002 29.505 1.00 82.69 91 LYS A N 1
ATOM 706 C CA . LYS A 1 91 ? -22.201 1.315 28.673 1.00 82.69 91 LYS A CA 1
ATOM 707 C C . LYS A 1 91 ? -22.267 1.898 27.260 1.00 82.69 91 LYS A C 1
ATOM 709 O O . LYS A 1 91 ? -22.221 1.133 26.299 1.00 82.69 91 LYS A O 1
ATOM 714 N N . LYS A 1 92 ? -22.310 3.233 27.118 1.00 82.69 92 LYS A N 1
ATOM 715 C CA . LYS A 1 92 ? -22.300 3.899 25.801 1.00 82.69 92 LYS A CA 1
ATOM 716 C C . LYS A 1 92 ? -21.032 3.558 25.016 1.00 82.69 92 LYS A C 1
ATOM 718 O O . LYS A 1 92 ? -21.128 3.205 23.846 1.00 82.69 92 LYS A O 1
ATOM 723 N N . THR A 1 93 ? -19.863 3.601 25.660 1.00 82.12 93 THR A N 1
ATOM 724 C CA . THR A 1 93 ? -18.598 3.210 25.021 1.00 82.12 93 THR A CA 1
ATOM 725 C C . THR A 1 93 ? -18.631 1.760 24.542 1.00 82.12 93 THR A C 1
ATOM 727 O O . THR A 1 93 ? -18.208 1.498 23.428 1.00 82.12 93 THR A O 1
ATOM 730 N N . LEU A 1 94 ? -19.146 0.820 25.339 1.00 82.38 94 LEU A N 1
ATOM 731 C CA . LEU A 1 94 ? -19.212 -0.593 24.950 1.00 82.38 94 LEU A CA 1
ATOM 732 C C . LEU A 1 94 ? -20.126 -0.839 23.750 1.00 82.38 94 LEU A C 1
ATOM 734 O O . LEU A 1 94 ? -19.711 -1.520 22.818 1.00 82.38 94 LEU A O 1
ATOM 738 N N . LYS A 1 95 ? -21.335 -0.259 23.753 1.00 84.44 95 LYS A N 1
ATOM 739 C CA . LYS A 1 95 ? -22.258 -0.345 22.609 1.00 84.44 95 LYS A CA 1
ATOM 740 C C . LYS A 1 95 ? -21.610 0.206 21.340 1.00 84.44 95 LYS A C 1
ATOM 742 O O . LYS A 1 95 ? -21.604 -0.453 20.308 1.00 84.44 95 LYS A O 1
ATOM 747 N N . GLN A 1 96 ? -20.984 1.375 21.455 1.00 83.31 96 GLN A N 1
ATOM 748 C CA . GLN A 1 96 ? -20.285 2.007 20.344 1.00 83.31 96 GLN A CA 1
ATOM 749 C C . GLN A 1 96 ? -19.117 1.156 19.826 1.00 83.31 96 GLN A C 1
ATOM 751 O O . GLN A 1 96 ? -18.974 0.983 18.620 1.00 83.31 96 GLN A O 1
ATOM 756 N N . THR A 1 97 ? -18.289 0.608 20.720 1.00 83.19 97 THR A N 1
ATOM 757 C CA . THR A 1 97 ? -17.200 -0.295 20.328 1.00 83.19 97 THR A CA 1
ATOM 758 C C . THR A 1 97 ? -17.740 -1.528 19.613 1.00 83.19 97 THR A C 1
ATOM 760 O O . THR A 1 97 ? -17.140 -1.932 18.630 1.00 83.19 97 THR A O 1
ATOM 763 N N . SER A 1 98 ? -18.855 -2.102 20.076 1.00 82.19 98 SER A N 1
ATOM 764 C CA . SER A 1 98 ? -19.482 -3.287 19.474 1.00 82.19 98 SER A CA 1
ATOM 765 C C . SER A 1 98 ? -19.934 -3.028 18.034 1.00 82.19 98 SER A C 1
ATOM 767 O O . SER A 1 98 ? -19.484 -3.712 17.118 1.00 82.19 98 SER A O 1
ATOM 769 N N . SER A 1 99 ? -20.724 -1.972 17.818 1.00 85.62 99 SER A N 1
ATOM 770 C CA . SER A 1 99 ? -21.195 -1.569 16.483 1.00 85.62 99 SER A CA 1
ATOM 771 C C . SER A 1 99 ? -20.028 -1.278 15.522 1.00 85.62 99 SER A C 1
ATOM 773 O O . SER A 1 99 ? -19.971 -1.781 14.395 1.00 85.62 99 SER A O 1
ATOM 775 N N . LEU A 1 100 ? -19.018 -0.539 15.993 1.00 85.31 100 LEU A N 1
ATOM 776 C CA . LEU A 1 100 ? -17.824 -0.248 15.198 1.00 85.31 100 LEU A CA 1
ATOM 777 C C . LEU A 1 100 ? -16.976 -1.498 14.928 1.00 85.31 100 LEU A C 1
ATOM 779 O O . LEU A 1 100 ? -16.430 -1.650 13.837 1.00 85.31 100 LEU A O 1
ATOM 783 N N . ALA A 1 101 ? -16.866 -2.406 15.898 1.00 84.06 101 ALA A N 1
ATOM 784 C CA . ALA A 1 101 ? -16.179 -3.677 15.717 1.00 84.06 101 ALA A CA 1
ATOM 785 C C . ALA A 1 101 ? -16.859 -4.504 14.629 1.00 84.06 101 ALA A C 1
ATOM 787 O O . ALA A 1 101 ? -16.181 -4.979 13.731 1.00 84.06 101 ALA A O 1
ATOM 788 N N . GLN A 1 102 ? -18.184 -4.614 14.641 1.00 82.62 102 GLN A N 1
ATOM 789 C CA . GLN A 1 102 ? -18.927 -5.345 13.615 1.00 82.62 102 GLN A CA 1
ATOM 790 C C . GLN A 1 102 ? -18.699 -4.766 12.212 1.00 82.62 102 GLN A C 1
ATOM 792 O O . GLN A 1 102 ? -18.556 -5.522 11.253 1.00 82.62 102 GLN A O 1
ATOM 797 N N . SER A 1 103 ? -18.581 -3.441 12.116 1.00 82.88 103 SER A N 1
ATOM 798 C CA . SER A 1 103 ? -18.374 -2.735 10.848 1.00 82.88 103 SER A CA 1
ATOM 799 C C . SER A 1 103 ? -16.956 -2.890 10.282 1.00 82.88 103 SER A C 1
ATOM 801 O O . SER A 1 103 ? -16.796 -3.080 9.079 1.00 82.88 103 SER A O 1
ATOM 803 N N . TYR A 1 104 ? -15.920 -2.813 11.126 1.00 83.00 104 TYR A N 1
ATOM 804 C CA . TYR A 1 104 ? -14.521 -2.707 10.668 1.00 83.00 104 TYR A CA 1
ATOM 805 C C . TYR A 1 104 ? -13.629 -3.891 11.065 1.00 83.00 104 TYR A C 1
ATOM 807 O O . TYR A 1 104 ? -12.611 -4.152 10.433 1.00 83.00 104 TYR A O 1
ATOM 815 N N . PHE A 1 105 ? -14.000 -4.622 12.111 1.00 84.44 105 PHE A N 1
ATOM 816 C CA . PHE A 1 105 ? -13.215 -5.691 12.722 1.00 84.44 105 PHE A CA 1
ATOM 817 C C . PHE A 1 105 ? -14.116 -6.851 13.182 1.00 84.44 105 PHE A C 1
ATOM 819 O O . PHE A 1 105 ? -14.000 -7.326 14.305 1.00 84.44 105 PHE A O 1
ATOM 826 N N . SER A 1 106 ? -15.016 -7.327 12.316 1.00 79.00 106 SER A N 1
ATOM 827 C CA . SER A 1 106 ? -16.140 -8.216 12.680 1.00 79.00 106 SER A CA 1
ATOM 828 C C . SER A 1 106 ? -15.768 -9.507 13.421 1.00 79.00 106 SER A C 1
ATOM 830 O O . SER A 1 106 ? -16.603 -10.105 14.090 1.00 79.00 106 SER A O 1
ATOM 832 N N . SER A 1 107 ? -14.516 -9.952 13.300 1.00 78.25 107 SER A N 1
ATOM 833 C CA . SER A 1 107 ? -14.011 -11.191 13.902 1.00 78.25 107 SER A CA 1
ATOM 834 C C . SER A 1 107 ? -13.225 -10.984 15.205 1.00 78.25 107 SER A C 1
ATOM 836 O O . SER A 1 107 ? -12.746 -11.959 15.779 1.00 78.25 107 SER A O 1
ATOM 838 N N . VAL A 1 108 ? -13.021 -9.740 15.657 1.00 81.00 108 VAL A N 1
ATOM 839 C CA . VAL A 1 108 ? -12.155 -9.411 16.804 1.00 81.00 108 VAL A CA 1
ATOM 840 C C . VAL A 1 108 ? -12.692 -8.216 17.593 1.00 81.00 108 VAL A C 1
ATOM 842 O O . VAL A 1 108 ? -13.330 -7.331 17.044 1.00 81.00 108 VAL A O 1
ATOM 845 N N . SER A 1 109 ? -12.393 -8.138 18.893 1.00 83.31 109 SER A N 1
ATOM 846 C CA . SER A 1 109 ? -12.749 -6.965 19.706 1.00 83.31 109 SER A CA 1
ATOM 847 C C . SER A 1 109 ? -11.653 -5.894 19.600 1.00 83.31 109 SER A C 1
ATOM 849 O O . SER A 1 109 ? -10.567 -6.097 20.154 1.00 83.31 109 SER A O 1
ATOM 851 N N . PRO A 1 110 ? -11.876 -4.747 18.935 1.00 88.81 110 PRO A N 1
ATOM 852 C CA . PRO A 1 110 ? -10.901 -3.669 18.877 1.00 88.81 110 PRO A CA 1
ATOM 853 C C . PRO A 1 110 ? -10.866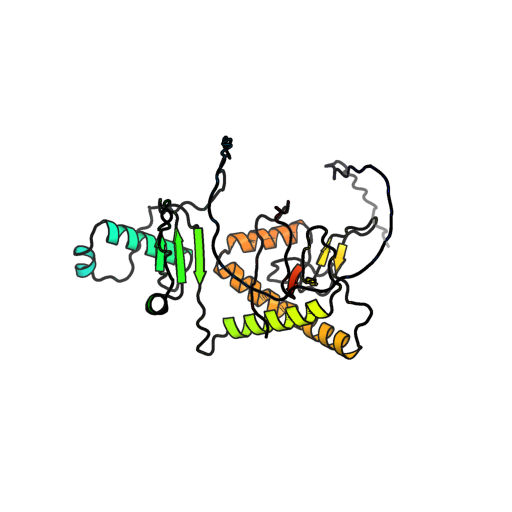 -2.865 20.182 1.00 88.81 110 PRO A C 1
ATOM 855 O O . PRO A 1 110 ? -11.814 -2.848 20.972 1.00 88.81 110 PRO A O 1
ATOM 858 N N . LEU A 1 111 ? -9.767 -2.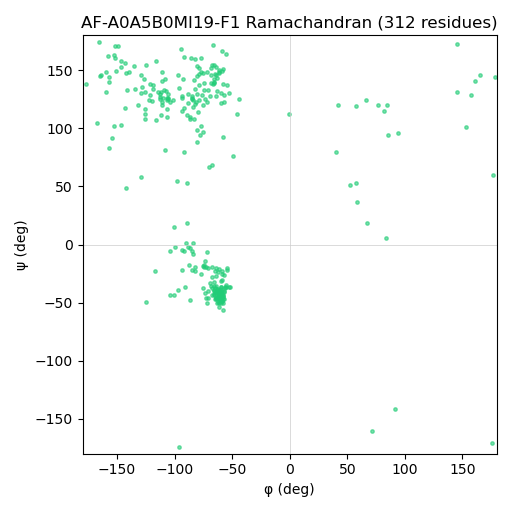146 20.392 1.00 88.31 111 LEU A N 1
ATOM 859 C CA . LEU A 1 111 ? -9.676 -1.076 21.374 1.00 88.31 111 LEU A CA 1
ATOM 860 C C . LEU A 1 111 ? -10.206 0.226 20.763 1.00 88.31 111 LEU A C 1
ATOM 862 O O . LEU A 1 111 ? -9.712 0.682 19.735 1.00 88.31 111 LEU A O 1
ATOM 866 N N . LEU A 1 112 ? -11.176 0.859 21.420 1.00 88.56 112 LEU A N 1
ATOM 867 C CA . LEU A 1 112 ? -11.698 2.157 20.997 1.00 88.56 112 LEU A CA 1
ATOM 868 C C . LEU A 1 112 ? -10.939 3.297 21.689 1.00 88.56 112 LEU A C 1
ATOM 870 O O . LEU A 1 112 ? -10.995 3.435 22.915 1.00 88.56 112 LEU A O 1
ATOM 874 N N . LEU A 1 113 ? -10.264 4.136 20.903 1.00 88.06 113 LEU A N 1
ATOM 875 C CA . LEU A 1 113 ? -9.620 5.364 21.359 1.00 88.06 113 LEU A CA 1
ATOM 876 C C . LEU A 1 113 ? -10.402 6.579 20.869 1.00 88.06 113 LEU A C 1
ATOM 878 O O . LEU A 1 113 ? -10.734 6.701 19.695 1.00 88.06 113 LEU A O 1
ATOM 882 N N . ARG A 1 114 ? -10.669 7.515 21.779 1.00 88.44 114 ARG A N 1
ATOM 883 C CA . ARG A 1 114 ? -11.338 8.776 21.461 1.00 88.44 114 ARG A CA 1
ATOM 884 C C . ARG A 1 114 ? -10.332 9.914 21.499 1.00 88.44 114 ARG A C 1
ATOM 886 O O . ARG A 1 114 ? -9.786 10.205 22.567 1.00 88.44 114 ARG A O 1
ATOM 893 N N . MET A 1 115 ? -10.111 10.564 20.361 1.00 85.75 115 MET A N 1
ATOM 894 C CA . MET A 1 115 ? -9.263 11.751 20.298 1.00 85.75 115 MET A CA 1
ATOM 895 C C . MET A 1 115 ? -9.966 12.923 20.967 1.00 85.75 115 MET A C 1
ATOM 897 O O . MET A 1 115 ? -11.144 13.168 20.739 1.00 85.75 115 MET A O 1
ATOM 901 N N . GLN A 1 116 ? -9.250 13.639 21.828 1.00 81.31 116 GLN A N 1
ATOM 902 C CA . GLN A 1 116 ? -9.758 14.868 22.427 1.00 81.31 116 GLN A CA 1
ATOM 903 C C . GLN A 1 116 ? -9.315 16.054 21.580 1.00 81.31 116 GLN A C 1
ATOM 905 O O . GLN A 1 116 ? -8.179 16.084 21.115 1.00 81.31 116 GLN A O 1
ATOM 910 N N . LYS A 1 117 ? -10.191 17.053 21.437 1.00 75.44 117 LYS A N 1
ATOM 911 C CA . LYS A 1 117 ? -9.880 18.295 20.717 1.00 75.44 117 LYS A CA 1
ATOM 912 C C . LYS A 1 117 ? -8.697 19.053 21.331 1.00 75.44 117 LYS A C 1
ATOM 914 O O . LYS A 1 117 ? -7.946 19.711 20.624 1.00 75.44 117 LYS A O 1
ATOM 919 N N . CYS A 1 118 ? -8.516 18.949 22.647 1.00 75.31 118 CYS A N 1
ATOM 920 C CA . CYS A 1 118 ? -7.401 19.574 23.348 1.00 75.31 118 CYS A CA 1
ATOM 921 C C . CYS A 1 118 ? -6.184 18.646 23.371 1.00 75.31 118 CYS A C 1
ATOM 923 O O . CYS A 1 118 ? -6.239 17.552 23.942 1.00 75.31 118 CYS A O 1
ATOM 925 N N . SER A 1 119 ? -5.065 19.119 22.823 1.00 73.94 119 SER A N 1
ATOM 926 C CA . SER A 1 119 ? -3.771 18.455 22.951 1.00 73.94 119 SER A CA 1
ATOM 927 C C . SER A 1 119 ? -3.384 18.346 24.425 1.00 73.94 119 SER A C 1
ATOM 929 O O . SER A 1 119 ? -3.263 19.351 25.133 1.00 73.94 119 SER A O 1
ATOM 931 N N . LYS A 1 120 ? -3.170 17.122 24.907 1.00 76.38 120 LYS A N 1
ATOM 932 C CA . LYS A 1 120 ? -2.577 16.910 26.229 1.00 76.38 120 LYS A CA 1
ATOM 933 C C . LYS A 1 120 ? -1.080 17.191 26.163 1.00 76.38 120 LYS A C 1
ATOM 935 O O . LYS A 1 120 ? -0.441 16.883 25.164 1.00 76.38 120 LYS A O 1
ATOM 940 N N . LYS A 1 121 ? -0.513 17.702 27.263 1.00 78.75 121 LYS A N 1
ATOM 941 C CA . LYS A 1 121 ? 0.946 17.877 27.405 1.00 78.75 121 LYS A CA 1
ATOM 942 C C . LYS A 1 121 ? 1.711 16.557 27.272 1.00 78.75 121 LYS A C 1
ATOM 944 O O . LYS A 1 121 ? 2.854 16.560 26.843 1.00 78.75 121 LYS A O 1
ATOM 949 N N . ILE A 1 122 ? 1.079 15.452 27.666 1.00 79.75 122 ILE A N 1
ATOM 950 C CA . ILE A 1 122 ? 1.640 14.105 27.571 1.00 79.75 122 ILE A CA 1
ATOM 951 C C . ILE A 1 122 ? 0.842 13.352 26.499 1.00 79.75 122 ILE A C 1
ATOM 953 O O . ILE A 1 122 ? -0.381 13.224 26.657 1.00 79.75 122 ILE A O 1
ATOM 957 N N . PRO A 1 123 ? 1.489 12.884 25.416 1.00 77.00 123 PRO A N 1
ATOM 958 C CA . PRO A 1 123 ? 0.824 12.085 24.398 1.00 77.00 123 PRO A CA 1
ATOM 959 C C . PRO A 1 123 ? 0.381 10.738 24.975 1.00 77.00 123 PRO A C 1
ATOM 961 O O . PRO A 1 123 ? 0.941 10.234 25.947 1.00 77.00 123 PRO A O 1
ATOM 964 N N . PHE A 1 124 ? -0.648 10.148 24.372 1.00 77.00 124 PHE A N 1
ATOM 965 C CA . PHE A 1 124 ? -1.003 8.767 24.674 1.00 77.00 124 PHE A CA 1
ATOM 966 C C . PHE A 1 124 ? 0.008 7.838 23.999 1.00 77.00 124 PHE A C 1
ATOM 968 O O . PHE A 1 124 ? 0.129 7.851 22.775 1.00 77.00 124 PHE A O 1
ATOM 975 N N . SER A 1 125 ? 0.707 7.033 24.793 1.00 80.19 125 SER A N 1
ATOM 976 C CA . SER A 1 125 ? 1.629 6.016 24.293 1.00 80.19 125 SER A CA 1
ATOM 977 C C . SER A 1 125 ? 0.908 4.680 24.164 1.00 80.19 125 SER A C 1
ATOM 979 O O . SER A 1 125 ? 0.309 4.189 25.121 1.00 80.19 125 SER A O 1
ATOM 981 N N . ILE A 1 126 ? 0.976 4.076 22.979 1.00 78.00 126 ILE A N 1
ATOM 982 C CA . ILE A 1 126 ? 0.519 2.702 22.767 1.00 78.00 126 ILE A CA 1
ATOM 983 C C . ILE A 1 126 ? 1.633 1.777 23.263 1.00 78.00 126 ILE A C 1
ATOM 985 O O . ILE A 1 126 ? 2.627 1.554 22.578 1.00 78.00 126 ILE A O 1
ATOM 989 N N . GLU A 1 127 ? 1.484 1.280 24.487 1.00 78.62 127 GLU A N 1
ATOM 990 C CA . GLU A 1 127 ? 2.463 0.394 25.126 1.00 78.62 127 GLU A CA 1
ATOM 991 C C . GLU A 1 127 ? 2.125 -1.088 24.933 1.00 78.62 127 GLU A C 1
ATOM 993 O O . GLU A 1 127 ? 0.995 -1.434 24.585 1.00 78.62 127 GLU A O 1
ATOM 998 N N . LEU A 1 128 ? 3.076 -1.977 25.255 1.00 70.31 128 LEU A N 1
ATOM 999 C CA . LEU A 1 128 ? 2.924 -3.433 25.136 1.00 70.31 128 LEU A CA 1
ATOM 1000 C C . LEU A 1 128 ? 1.656 -3.969 25.824 1.00 70.31 128 LEU A C 1
ATOM 1002 O O . LEU A 1 128 ? 0.987 -4.861 25.308 1.00 70.31 128 LEU A O 1
ATOM 1006 N N . GLN A 1 129 ? 1.286 -3.390 26.970 1.00 72.56 129 GLN A N 1
ATOM 1007 C CA . GLN A 1 129 ? 0.076 -3.769 27.704 1.00 72.56 129 GLN A CA 1
ATOM 1008 C C . GLN A 1 129 ? -1.210 -3.477 26.918 1.00 72.56 129 GLN A C 1
ATOM 1010 O O . GLN A 1 129 ? -2.203 -4.181 27.090 1.00 72.56 129 GLN A O 1
ATOM 1015 N N . THR A 1 130 ? -1.202 -2.497 26.015 1.00 71.81 130 THR A N 1
ATOM 1016 C CA . THR A 1 130 ? -2.328 -2.213 25.112 1.00 71.81 130 THR A CA 1
ATOM 1017 C C . THR A 1 130 ? -2.619 -3.421 24.220 1.00 71.81 130 THR A C 1
ATOM 1019 O O . THR A 1 130 ? -3.778 -3.809 24.065 1.00 71.81 130 THR A O 1
ATOM 1022 N N . PHE A 1 131 ? -1.565 -4.083 23.731 1.00 72.12 131 PHE A N 1
ATOM 1023 C CA . PHE A 1 131 ? -1.665 -5.263 22.866 1.00 72.12 131 PHE A CA 1
ATOM 1024 C C . PHE A 1 131 ? -2.121 -6.522 23.603 1.00 72.12 131 PHE A C 1
ATOM 1026 O O . PHE A 1 131 ? -2.663 -7.426 22.976 1.00 72.12 131 PHE A O 1
ATOM 1033 N N . SER A 1 132 ? -1.999 -6.571 24.936 1.00 72.88 132 SER A N 1
ATOM 1034 C CA . SER A 1 132 ? -2.588 -7.671 25.720 1.00 72.88 132 SER A CA 1
ATOM 1035 C C . SER A 1 132 ? -4.115 -7.742 25.586 1.00 72.88 132 SER A C 1
ATOM 1037 O O . SER A 1 132 ? -4.707 -8.790 25.834 1.00 72.88 132 SER A O 1
ATOM 1039 N N . ARG A 1 133 ? -4.757 -6.632 25.188 1.00 74.69 133 ARG A N 1
ATOM 1040 C CA . ARG A 1 133 ? -6.213 -6.527 25.036 1.00 74.69 133 ARG A CA 1
ATOM 1041 C C . ARG A 1 133 ? -6.671 -6.652 23.590 1.00 74.69 133 ARG A C 1
ATOM 1043 O O . ARG A 1 133 ? -7.686 -7.292 23.340 1.00 74.69 133 ARG A O 1
ATOM 1050 N N . SER A 1 134 ? -5.985 -5.995 22.659 1.00 84.81 134 SER A N 1
ATOM 1051 C CA . SER A 1 134 ? -6.288 -6.089 21.231 1.00 84.81 134 SER A CA 1
ATOM 1052 C C . SER A 1 134 ? -5.138 -5.554 20.392 1.00 84.81 134 SER A C 1
ATOM 1054 O O . SER A 1 134 ? -4.515 -4.554 20.744 1.00 84.81 134 SER A O 1
ATOM 1056 N N . ASN A 1 135 ? -4.930 -6.176 19.235 1.00 88.00 135 ASN A N 1
ATOM 1057 C CA . ASN A 1 135 ? -4.051 -5.668 18.186 1.00 88.00 135 ASN A CA 1
ATOM 1058 C C . ASN A 1 135 ? -4.765 -4.704 17.231 1.00 88.00 135 ASN A C 1
ATOM 1060 O O . ASN A 1 135 ? -4.139 -4.178 16.320 1.00 88.00 135 ASN A O 1
ATOM 1064 N N . ASN A 1 136 ? -6.066 -4.480 17.407 1.00 89.88 136 ASN A N 1
ATOM 1065 C CA . ASN A 1 136 ? -6.866 -3.642 16.523 1.00 89.88 136 ASN A CA 1
ATOM 1066 C C . ASN A 1 136 ? -7.332 -2.422 17.305 1.00 89.88 136 ASN A C 1
ATOM 1068 O O . ASN A 1 136 ? -7.845 -2.555 18.416 1.00 89.88 136 ASN A O 1
ATOM 1072 N N . ILE A 1 137 ? -7.151 -1.238 16.737 1.00 90.06 137 ILE A N 1
ATOM 1073 C CA . ILE A 1 137 ? -7.536 0.028 17.348 1.00 90.06 137 ILE A CA 1
ATOM 1074 C C . ILE A 1 137 ? -8.430 0.787 16.378 1.00 90.06 137 ILE A C 1
ATOM 1076 O O . ILE A 1 137 ? -8.090 0.962 15.208 1.00 90.06 137 ILE A O 1
ATOM 1080 N N . ILE A 1 138 ? -9.558 1.270 16.891 1.00 90.81 138 ILE A N 1
ATOM 1081 C CA . ILE A 1 138 ? -10.406 2.242 16.205 1.00 90.81 138 ILE A CA 1
ATOM 1082 C C . ILE A 1 138 ? -10.210 3.582 16.899 1.00 90.81 138 ILE A C 1
ATOM 1084 O O . ILE A 1 138 ? -10.406 3.697 18.110 1.00 90.81 138 ILE A O 1
ATOM 1088 N N . VAL A 1 139 ? -9.828 4.596 16.132 1.00 90.69 139 VAL A N 1
ATOM 1089 C CA . VAL A 1 139 ? -9.682 5.967 16.612 1.00 90.69 139 VAL A CA 1
ATOM 1090 C C . VAL A 1 139 ? -10.869 6.782 16.116 1.00 90.69 139 VAL A C 1
ATOM 1092 O O . VAL A 1 139 ? -11.097 6.868 14.912 1.00 90.69 139 VAL A O 1
ATOM 1095 N N . ILE A 1 140 ? -11.620 7.385 17.036 1.00 91.69 140 ILE A N 1
ATOM 1096 C CA . ILE A 1 140 ? -12.791 8.222 16.738 1.00 91.69 140 ILE A CA 1
ATOM 1097 C C . ILE A 1 140 ? -12.579 9.671 17.174 1.00 91.69 140 ILE A C 1
ATOM 1099 O O . ILE A 1 140 ? -11.777 9.958 18.070 1.00 91.69 140 ILE A O 1
ATOM 1103 N N . SER A 1 141 ? -13.344 10.573 16.560 1.00 90.38 141 SER A N 1
ATOM 1104 C CA . SER A 1 141 ? -13.420 11.986 16.931 1.00 90.38 141 SER A CA 1
ATOM 1105 C C . SER A 1 141 ? -13.867 12.184 18.380 1.00 90.38 141 SER A C 1
ATOM 1107 O O . SER A 1 141 ? -14.408 11.282 19.023 1.00 90.38 141 SER A O 1
ATOM 1109 N N . ASP A 1 142 ? -13.697 13.397 18.898 1.00 86.00 142 ASP A N 1
ATOM 1110 C CA . ASP A 1 142 ? -14.128 13.777 20.247 1.00 86.00 142 ASP A CA 1
ATOM 1111 C C . ASP A 1 142 ? -15.643 13.607 20.461 1.00 86.00 142 ASP A C 1
ATOM 1113 O O . ASP A 1 142 ? -16.082 13.111 21.507 1.00 86.00 142 ASP A O 1
ATOM 1117 N N . SER A 1 143 ? -16.430 13.935 19.436 1.00 84.69 143 SER A N 1
ATOM 1118 C CA . SER A 1 143 ? -17.871 13.699 19.353 1.00 84.69 143 SER A CA 1
ATOM 1119 C C . SER A 1 143 ? -18.212 12.211 19.336 1.00 84.69 143 SER A C 1
ATOM 1121 O O . SER A 1 143 ? -19.318 11.819 19.704 1.00 84.69 143 SER A O 1
ATOM 1123 N N . GLY A 1 144 ? -17.252 11.381 18.931 1.00 82.06 144 GLY A N 1
ATOM 1124 C CA . GLY A 1 144 ? -17.419 9.965 18.682 1.00 82.06 144 GLY A CA 1
ATOM 1125 C C . GLY A 1 144 ? -18.319 9.665 17.494 1.00 82.06 144 GLY A C 1
ATOM 1126 O O . GLY A 1 144 ? -18.822 8.559 17.425 1.00 82.06 144 GLY A O 1
ATOM 1127 N N . LYS A 1 145 ? -18.555 10.621 16.595 1.00 83.69 145 LYS A N 1
ATOM 1128 C CA . LYS A 1 145 ? -19.400 10.409 15.412 1.00 83.69 145 LYS A CA 1
ATOM 1129 C C . LYS A 1 145 ? -18.618 10.007 14.170 1.00 83.69 145 LYS A C 1
ATOM 1131 O O . LYS A 1 145 ? -19.205 9.429 13.270 1.00 83.69 145 LYS A O 1
ATOM 1136 N N . LYS A 1 146 ? -17.321 10.322 14.128 1.00 87.06 146 LYS A N 1
ATOM 1137 C CA . LYS A 1 146 ? -16.464 10.104 12.961 1.00 87.06 146 LYS A CA 1
ATOM 1138 C C . LYS A 1 146 ? -15.333 9.148 13.310 1.00 87.06 146 LYS A C 1
ATOM 1140 O O . LYS A 1 146 ? -14.677 9.320 14.342 1.00 87.06 146 LYS A O 1
ATOM 1145 N N . VAL A 1 147 ? -15.094 8.165 12.447 1.00 88.50 147 VAL A N 1
ATOM 1146 C CA . VAL A 1 147 ? -13.883 7.336 12.488 1.00 88.50 147 VAL A CA 1
ATOM 1147 C C . VAL A 1 147 ? -12.747 8.131 11.852 1.00 88.50 147 VAL A C 1
ATOM 1149 O O . VAL A 1 147 ? -12.869 8.602 10.729 1.00 88.50 147 VAL A O 1
ATOM 1152 N N . LEU A 1 148 ? -11.655 8.305 12.592 1.00 89.44 148 LEU A N 1
ATOM 1153 C CA . LEU A 1 148 ? -10.477 9.053 12.151 1.00 89.44 148 LEU A CA 1
ATOM 1154 C C . LEU A 1 148 ? -9.388 8.128 11.607 1.00 89.44 148 LEU A C 1
ATOM 1156 O O . LEU A 1 148 ? -8.699 8.475 10.655 1.00 89.44 148 LEU A O 1
ATOM 1160 N N . CYS A 1 149 ? -9.194 6.966 12.235 1.00 88.62 149 CYS A N 1
ATOM 1161 C CA . CYS A 1 149 ? -8.157 6.021 11.840 1.00 88.62 149 CYS A CA 1
ATOM 1162 C C . CYS A 1 149 ? -8.497 4.601 12.304 1.00 88.62 149 CYS A C 1
ATOM 1164 O O . CYS A 1 149 ? -9.036 4.402 13.397 1.00 88.62 149 CYS A O 1
ATOM 1166 N N . LEU A 1 150 ? -8.136 3.619 11.481 1.00 89.94 150 LEU A N 1
ATOM 1167 C CA . LEU A 1 150 ? -8.143 2.198 11.811 1.00 89.94 150 LEU A CA 1
ATOM 1168 C C . LEU A 1 150 ? -6.695 1.721 11.849 1.00 89.94 150 LEU A C 1
ATOM 1170 O O . LEU A 1 150 ? -5.937 1.968 10.913 1.00 89.94 150 LEU A O 1
ATOM 1174 N N . ILE A 1 151 ? -6.308 1.041 12.923 1.00 88.88 151 ILE A N 1
ATOM 1175 C CA . ILE A 1 151 ? -4.931 0.587 13.118 1.00 88.88 151 ILE A CA 1
ATOM 1176 C C . ILE A 1 151 ? -4.952 -0.896 13.466 1.00 88.88 151 ILE A C 1
ATOM 1178 O O . ILE A 1 151 ? -5.675 -1.311 14.369 1.00 88.88 151 ILE A O 1
ATOM 1182 N N . GLN A 1 152 ? -4.132 -1.686 12.777 1.00 89.19 152 GLN A N 1
ATOM 1183 C CA . GLN A 1 152 ? -3.881 -3.084 13.112 1.00 89.19 152 GLN A CA 1
ATOM 1184 C C . GLN A 1 152 ? -2.386 -3.286 13.340 1.00 89.19 152 GLN A C 1
ATOM 1186 O O . GLN A 1 152 ? -1.568 -2.980 12.474 1.00 89.19 152 GLN A O 1
ATOM 1191 N N . PHE A 1 153 ? -2.040 -3.806 14.510 1.00 87.38 153 PHE A N 1
ATOM 1192 C CA . PHE A 1 153 ? -0.675 -4.106 14.908 1.00 87.38 153 PHE A CA 1
ATOM 1193 C C . PHE A 1 153 ? -0.353 -5.573 14.641 1.00 87.38 153 PHE A C 1
ATOM 1195 O O . PHE A 1 153 ? -1.122 -6.468 14.987 1.00 87.38 153 PHE A O 1
ATOM 1202 N N . HIS A 1 154 ? 0.819 -5.805 14.065 1.00 85.06 154 HIS A N 1
ATOM 1203 C CA . HIS A 1 154 ? 1.369 -7.132 13.827 1.00 85.06 154 HIS A CA 1
ATOM 1204 C C . HIS A 1 154 ? 2.649 -7.275 14.657 1.00 85.06 154 HIS A C 1
ATOM 1206 O O . HIS A 1 154 ? 3.638 -6.598 14.361 1.00 85.06 154 HIS A O 1
ATOM 1212 N N . PRO A 1 155 ? 2.640 -8.065 15.748 1.00 78.19 155 PRO A N 1
ATOM 1213 C CA . PRO A 1 155 ? 3.836 -8.286 16.548 1.00 78.19 155 PRO A CA 1
ATOM 1214 C C . PRO A 1 155 ? 4.948 -8.921 15.709 1.00 78.19 155 PRO A C 1
ATOM 1216 O O . PRO A 1 155 ? 4.739 -9.953 15.082 1.00 78.19 155 PRO A O 1
ATOM 1219 N N . LEU A 1 156 ? 6.153 -8.349 15.759 1.00 76.62 156 LEU A N 1
ATOM 1220 C CA . LEU A 1 156 ? 7.327 -8.916 15.078 1.00 76.62 156 LEU A CA 1
ATOM 1221 C C . LEU A 1 156 ? 7.838 -10.202 15.750 1.00 76.62 156 LEU A C 1
ATOM 1223 O O . LEU A 1 156 ? 8.562 -10.987 15.146 1.00 76.62 156 LEU A O 1
ATOM 1227 N N . ALA A 1 157 ? 7.485 -10.411 17.022 1.00 72.75 157 ALA A N 1
ATOM 1228 C CA . ALA A 1 157 ? 7.855 -11.599 17.776 1.00 72.75 157 ALA A CA 1
ATOM 1229 C C . ALA A 1 157 ? 6.913 -12.763 17.426 1.00 72.75 157 ALA A C 1
ATOM 1231 O O . ALA A 1 157 ? 5.894 -12.967 18.083 1.00 72.75 157 ALA A O 1
ATOM 1232 N N . GLY A 1 158 ? 7.255 -13.527 16.389 1.00 71.19 158 GLY A N 1
ATOM 1233 C CA . GLY A 1 158 ? 6.525 -14.728 15.984 1.00 71.19 158 GLY A CA 1
ATOM 1234 C C . GLY A 1 158 ? 6.504 -14.922 14.471 1.00 71.19 158 GLY A C 1
ATOM 1235 O O . GLY A 1 158 ? 6.935 -14.057 13.716 1.00 71.19 158 GLY A O 1
ATOM 1236 N N . ALA A 1 159 ? 5.996 -16.071 14.027 1.00 74.94 159 ALA A N 1
ATOM 1237 C CA . ALA A 1 159 ? 5.707 -16.290 12.615 1.00 74.94 159 ALA A CA 1
ATOM 1238 C C . ALA A 1 159 ? 4.389 -15.581 12.261 1.00 74.94 159 ALA A C 1
ATOM 1240 O O . ALA A 1 159 ? 3.310 -16.141 12.463 1.00 74.94 159 ALA A O 1
ATOM 1241 N N . ASP A 1 160 ? 4.473 -14.346 11.764 1.00 84.56 160 ASP A N 1
ATOM 1242 C CA . ASP A 1 160 ? 3.332 -13.627 11.194 1.00 84.56 160 ASP A CA 1
ATOM 1243 C C . ASP A 1 160 ? 3.471 -13.567 9.670 1.00 84.56 160 ASP A C 1
ATOM 1245 O O . ASP A 1 160 ? 4.294 -12.841 9.110 1.00 84.56 160 ASP A O 1
ATOM 1249 N N . SER A 1 161 ? 2.604 -14.313 8.984 1.00 89.00 161 SER A N 1
ATOM 1250 C CA . SER A 1 161 ? 2.588 -14.365 7.522 1.00 89.00 161 SER A CA 1
ATOM 1251 C C . SER A 1 161 ? 2.370 -13.001 6.854 1.00 89.00 161 SER A 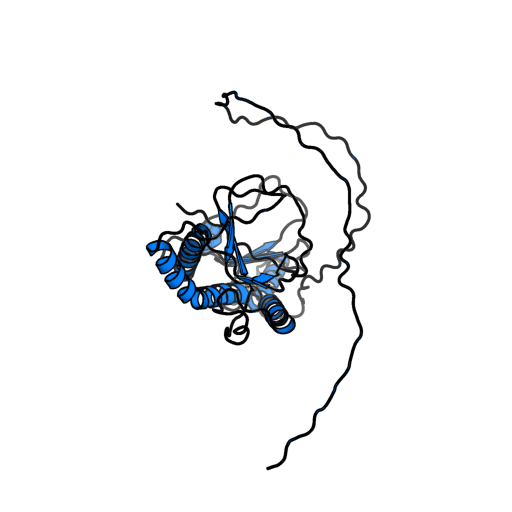C 1
ATOM 1253 O O . SER A 1 161 ? 2.760 -12.835 5.697 1.00 89.00 161 SER A O 1
ATOM 1255 N N . VAL A 1 162 ? 1.736 -12.037 7.533 1.00 90.12 162 VAL A N 1
ATOM 1256 C CA . VAL A 1 162 ? 1.557 -10.667 7.036 1.00 90.12 162 VAL A CA 1
ATOM 1257 C C . VAL A 1 162 ? 2.884 -9.927 7.080 1.00 90.12 162 VAL A C 1
ATOM 1259 O O . VAL A 1 162 ? 3.252 -9.324 6.074 1.00 90.12 162 VAL A O 1
ATOM 1262 N N . CYS A 1 163 ? 3.621 -10.020 8.191 1.00 89.50 163 CYS A N 1
ATOM 1263 C CA . CYS A 1 163 ? 4.969 -9.462 8.299 1.00 89.50 163 CYS A CA 1
ATOM 1264 C C . CYS A 1 163 ? 5.893 -10.073 7.243 1.00 89.50 163 CYS A C 1
ATOM 1266 O O . CYS A 1 163 ? 6.494 -9.333 6.475 1.00 89.50 163 CYS A O 1
ATOM 1268 N N . ASP A 1 164 ? 5.918 -11.401 7.104 1.00 90.00 164 ASP A N 1
ATOM 1269 C CA . ASP A 1 164 ? 6.783 -12.081 6.129 1.00 90.00 164 ASP A CA 1
ATOM 1270 C C . ASP A 1 164 ? 6.464 -11.695 4.676 1.00 90.00 164 ASP A C 1
ATOM 1272 O O . ASP A 1 164 ? 7.344 -11.608 3.817 1.00 90.00 164 ASP A O 1
ATOM 1276 N N . GLN A 1 165 ? 5.182 -11.528 4.341 1.00 93.38 165 GLN A N 1
ATOM 1277 C CA . GLN A 1 165 ? 4.771 -11.075 3.008 1.00 93.38 165 GLN A CA 1
ATOM 1278 C C . GLN A 1 165 ? 5.110 -9.600 2.780 1.00 93.38 165 GLN A C 1
ATOM 1280 O O . GLN A 1 165 ? 5.572 -9.258 1.693 1.00 93.38 165 GLN A O 1
ATOM 1285 N N . LEU A 1 166 ? 4.928 -8.749 3.792 1.00 92.19 166 LEU A N 1
ATOM 1286 C CA . LEU A 1 166 ? 5.250 -7.329 3.707 1.00 92.19 166 LEU A CA 1
ATOM 1287 C C . LEU A 1 166 ? 6.762 -7.098 3.587 1.00 92.19 166 LEU A C 1
ATOM 1289 O O . LEU A 1 166 ? 7.170 -6.330 2.722 1.00 92.19 166 LEU A O 1
ATOM 1293 N N . SER A 1 167 ? 7.589 -7.804 4.362 1.00 91.25 167 SER A N 1
ATOM 1294 C CA . SER A 1 167 ? 9.051 -7.734 4.250 1.00 91.25 167 SER A CA 1
ATOM 1295 C C . SER A 1 167 ? 9.518 -8.136 2.852 1.00 91.25 167 SER A C 1
ATOM 1297 O O . SER A 1 167 ? 10.219 -7.369 2.199 1.00 91.25 167 SER A O 1
ATOM 1299 N N . ARG A 1 168 ? 9.032 -9.270 2.324 1.00 94.31 168 ARG A N 1
ATOM 1300 C CA . ARG A 1 168 ? 9.358 -9.708 0.953 1.00 94.31 168 ARG A CA 1
ATOM 1301 C C . ARG A 1 168 ? 8.920 -8.703 -0.111 1.00 94.31 168 ARG A C 1
ATOM 1303 O O . ARG A 1 168 ? 9.664 -8.464 -1.057 1.00 94.31 168 ARG A O 1
ATOM 1310 N N . LEU A 1 169 ? 7.725 -8.123 0.029 1.00 95.69 169 LEU A N 1
ATOM 1311 C CA . LEU A 1 169 ? 7.243 -7.061 -0.855 1.00 95.69 169 LEU A CA 1
ATOM 1312 C C . LEU A 1 169 ? 8.204 -5.866 -0.839 1.00 95.69 169 LEU A C 1
ATOM 1314 O O . LEU A 1 169 ? 8.598 -5.388 -1.897 1.00 95.69 169 LEU A O 1
ATOM 1318 N N . ILE A 1 170 ? 8.577 -5.388 0.349 1.00 94.62 170 ILE A N 1
ATOM 1319 C CA . ILE A 1 170 ? 9.443 -4.217 0.531 1.00 94.62 170 ILE A CA 1
ATOM 1320 C C . ILE A 1 170 ? 10.838 -4.473 -0.045 1.00 94.62 170 ILE A C 1
ATOM 1322 O O . ILE A 1 170 ? 11.340 -3.638 -0.795 1.00 94.62 170 ILE A O 1
ATOM 1326 N N . GLU A 1 171 ? 11.439 -5.626 0.251 1.00 95.06 171 GLU A N 1
ATOM 1327 C CA . GLU A 1 171 ? 12.745 -6.033 -0.276 1.00 95.06 171 GLU A CA 1
ATOM 1328 C C . GLU A 1 171 ? 12.732 -6.113 -1.808 1.00 95.06 171 GLU A C 1
ATOM 1330 O O . GLU A 1 171 ? 13.571 -5.499 -2.473 1.00 95.06 171 GLU A O 1
ATOM 1335 N N . ASP A 1 172 ? 11.746 -6.809 -2.383 1.00 96.88 172 ASP A N 1
ATOM 1336 C CA . ASP A 1 172 ? 11.613 -6.947 -3.834 1.00 96.88 172 ASP A CA 1
ATOM 1337 C C . ASP A 1 172 ? 11.414 -5.569 -4.497 1.00 96.88 172 ASP A C 1
ATOM 1339 O O . ASP A 1 172 ? 12.103 -5.240 -5.467 1.00 96.88 172 ASP A O 1
ATOM 1343 N N . LEU A 1 173 ? 10.527 -4.723 -3.954 1.00 96.44 173 LEU A N 1
ATOM 1344 C CA . LEU A 1 173 ? 10.290 -3.366 -4.460 1.00 96.44 173 LEU A CA 1
ATOM 1345 C C . LEU A 1 173 ? 11.531 -2.480 -4.346 1.00 96.44 173 LEU A C 1
ATOM 1347 O O . LEU A 1 173 ? 11.793 -1.688 -5.252 1.00 96.44 173 LEU A O 1
ATOM 1351 N N . HIS A 1 174 ? 12.307 -2.603 -3.271 1.00 95.94 174 HIS A N 1
ATOM 1352 C CA . HIS A 1 174 ? 13.549 -1.858 -3.095 1.00 95.94 174 HIS A CA 1
ATOM 1353 C C . HIS A 1 174 ? 14.592 -2.245 -4.147 1.00 95.94 174 HIS A C 1
ATOM 1355 O O . HIS A 1 174 ? 15.176 -1.368 -4.794 1.00 95.94 174 HIS A O 1
ATOM 1361 N N . VAL A 1 175 ? 14.778 -3.549 -4.383 1.00 96.50 175 VAL A N 1
ATOM 1362 C CA . VAL A 1 175 ? 15.686 -4.052 -5.422 1.00 96.50 175 VAL A CA 1
ATOM 1363 C C . VAL A 1 175 ? 15.237 -3.574 -6.800 1.00 96.50 175 VAL A C 1
ATOM 1365 O O . VAL A 1 175 ? 16.039 -2.967 -7.515 1.00 96.50 175 VAL A O 1
ATOM 1368 N N . MET A 1 176 ? 13.960 -3.752 -7.153 1.00 97.06 176 MET A N 1
ATOM 1369 C CA . MET A 1 176 ? 13.411 -3.262 -8.423 1.00 97.06 176 MET A CA 1
ATOM 1370 C C . MET A 1 176 ? 13.613 -1.756 -8.564 1.00 97.06 176 MET A C 1
ATOM 1372 O O . MET A 1 176 ? 14.121 -1.283 -9.579 1.00 97.06 176 MET A O 1
ATOM 1376 N N . ALA A 1 177 ? 13.297 -0.977 -7.529 1.00 96.00 177 ALA A N 1
ATOM 1377 C CA . ALA A 1 177 ? 13.500 0.461 -7.540 1.00 96.00 177 ALA A CA 1
ATOM 1378 C C . ALA A 1 177 ? 14.966 0.816 -7.805 1.00 96.00 177 ALA A C 1
ATOM 1380 O O . ALA A 1 177 ? 15.226 1.754 -8.561 1.00 96.00 177 ALA A O 1
ATOM 1381 N N . SER A 1 178 ? 15.929 0.096 -7.221 1.00 95.38 178 SER A N 1
ATOM 1382 C CA . SER A 1 178 ? 17.367 0.315 -7.450 1.00 95.38 178 SER A CA 1
ATOM 1383 C C . SER A 1 178 ? 17.785 0.092 -8.914 1.00 95.38 178 SER A C 1
ATOM 1385 O O . SER A 1 178 ? 18.777 0.662 -9.386 1.00 95.38 178 SER A O 1
ATOM 1387 N N . HIS A 1 179 ? 17.014 -0.704 -9.658 1.00 96.75 179 HIS A N 1
ATOM 1388 C CA . HIS A 1 179 ? 17.189 -0.920 -11.090 1.00 96.75 179 HIS A CA 1
ATOM 1389 C C . HIS A 1 179 ? 16.510 0.154 -11.948 1.00 96.75 179 HIS A C 1
ATOM 1391 O O . HIS A 1 179 ? 16.917 0.372 -13.089 1.00 96.75 179 HIS A O 1
ATOM 1397 N N . GLN A 1 180 ? 15.516 0.860 -11.409 1.00 95.50 180 GLN A N 1
ATOM 1398 C CA . GLN A 1 180 ? 14.809 1.938 -12.098 1.00 95.50 180 GLN A CA 1
ATOM 1399 C C . GLN A 1 180 ? 15.603 3.247 -12.107 1.00 95.50 180 GLN A C 1
ATOM 1401 O O . GLN A 1 180 ? 16.403 3.552 -11.214 1.00 95.50 180 GLN A O 1
ATOM 1406 N N . SER A 1 181 ? 15.357 4.057 -13.135 1.00 92.94 181 SER A N 1
ATOM 1407 C CA . SER A 1 181 ? 15.909 5.409 -13.235 1.00 92.94 181 SER A CA 1
ATOM 1408 C C . SER A 1 181 ? 15.355 6.318 -12.133 1.00 92.94 181 SER A C 1
ATOM 1410 O O . SER A 1 181 ? 14.160 6.289 -11.837 1.00 92.94 181 SER A O 1
ATOM 1412 N N . ASN A 1 182 ? 16.210 7.173 -11.562 1.00 92.50 182 ASN A N 1
ATOM 1413 C CA . ASN A 1 182 ? 15.770 8.165 -10.580 1.00 92.50 182 ASN A CA 1
ATOM 1414 C C . ASN A 1 182 ? 14.810 9.171 -11.235 1.00 92.50 182 ASN A C 1
ATOM 1416 O O . ASN A 1 182 ? 15.133 9.765 -12.271 1.00 92.50 182 ASN A O 1
ATOM 1420 N N . LEU A 1 183 ? 13.639 9.372 -10.635 1.00 90.50 183 LEU A N 1
ATOM 1421 C CA . LEU A 1 183 ? 12.665 10.339 -11.120 1.00 90.50 183 LEU A CA 1
ATOM 1422 C C . LEU A 1 183 ? 13.129 11.754 -10.783 1.00 90.50 183 LEU A C 1
ATOM 1424 O O . LEU A 1 183 ? 13.528 12.062 -9.663 1.00 90.50 183 LEU A O 1
ATOM 1428 N N . ARG A 1 184 ? 13.058 12.643 -11.774 1.00 84.00 184 ARG A N 1
ATOM 1429 C CA . ARG A 1 184 ? 13.366 14.059 -11.574 1.00 84.00 184 ARG A CA 1
ATOM 1430 C C . ARG A 1 184 ? 12.167 14.741 -10.932 1.00 84.00 184 ARG A C 1
ATOM 1432 O O . ARG A 1 184 ? 11.130 14.883 -11.573 1.00 84.00 184 ARG A O 1
ATOM 1439 N N . ASN A 1 185 ? 12.335 15.201 -9.699 1.00 81.69 185 ASN A N 1
ATOM 1440 C CA . ASN A 1 185 ? 11.351 16.013 -8.997 1.00 81.69 185 ASN A CA 1
ATOM 1441 C C . ASN A 1 185 ? 11.969 17.372 -8.639 1.00 81.69 185 ASN A C 1
ATOM 1443 O O . ASN A 1 185 ? 12.978 17.432 -7.944 1.00 81.69 185 ASN A O 1
ATOM 1447 N N . LYS A 1 186 ? 11.345 18.472 -9.081 1.00 83.69 186 LYS A N 1
ATOM 1448 C CA . LYS A 1 186 ? 11.802 19.846 -8.786 1.00 83.69 186 LYS A CA 1
ATOM 1449 C C . LYS A 1 186 ? 11.737 20.197 -7.296 1.00 83.69 186 LYS A C 1
ATOM 1451 O O . LYS A 1 186 ? 12.350 21.172 -6.870 1.00 83.69 186 LYS A O 1
ATOM 1456 N N . LYS A 1 187 ? 10.942 19.457 -6.523 1.00 87.19 187 LYS A N 1
ATOM 1457 C CA . LYS A 1 187 ? 10.786 19.635 -5.078 1.00 87.19 187 LYS A CA 1
ATOM 1458 C C . LYS A 1 187 ? 11.715 18.734 -4.267 1.00 87.19 187 LYS A C 1
ATOM 1460 O O . LYS A 1 187 ? 11.732 18.895 -3.053 1.00 87.19 187 LYS A O 1
ATOM 1465 N N . ASN A 1 188 ? 12.472 17.839 -4.906 1.00 89.38 188 ASN A N 1
ATOM 1466 C CA . ASN A 1 188 ? 13.404 16.960 -4.210 1.00 89.38 188 ASN A CA 1
ATOM 1467 C C . ASN A 1 188 ? 14.503 17.769 -3.514 1.00 89.38 188 ASN A C 1
ATOM 1469 O O . ASN A 1 188 ? 15.082 18.679 -4.107 1.00 89.38 188 ASN A O 1
ATOM 1473 N N . LEU A 1 189 ? 14.737 17.439 -2.249 1.00 90.44 189 LEU A N 1
ATOM 1474 C CA . LEU A 1 189 ? 15.814 17.973 -1.425 1.00 90.44 189 LEU A CA 1
ATOM 1475 C C . LEU A 1 189 ? 16.941 16.943 -1.282 1.00 90.44 189 LEU A C 1
ATOM 1477 O O . LEU A 1 189 ? 18.109 17.297 -1.407 1.00 90.44 189 LEU A O 1
ATOM 1481 N N . SER A 1 190 ? 16.595 15.673 -1.055 1.00 92.62 190 SER A N 1
ATOM 1482 C CA . SER A 1 190 ? 17.557 14.577 -0.901 1.00 92.62 190 SER A CA 1
ATOM 1483 C C . SER A 1 190 ? 16.980 13.230 -1.340 1.00 92.62 190 SER A C 1
ATOM 1485 O O . SER A 1 190 ? 15.779 13.089 -1.595 1.00 92.62 190 SER A O 1
ATOM 1487 N N . GLY A 1 191 ? 17.857 12.229 -1.403 1.00 92.56 191 GLY A N 1
ATOM 1488 C CA . GLY A 1 191 ? 17.515 10.834 -1.641 1.00 92.56 191 GLY A CA 1
ATOM 1489 C C . GLY A 1 191 ? 17.071 10.515 -3.061 1.00 92.56 191 GLY A C 1
ATOM 1490 O O . GLY A 1 191 ? 17.388 11.213 -4.026 1.00 92.56 191 GLY A O 1
ATOM 1491 N N . ARG A 1 192 ? 16.377 9.388 -3.199 1.00 93.25 192 ARG A N 1
ATOM 1492 C CA . ARG A 1 192 ? 16.016 8.805 -4.490 1.00 93.25 192 ARG A CA 1
ATOM 1493 C C . ARG A 1 192 ? 14.533 8.488 -4.542 1.00 93.25 192 ARG A C 1
ATOM 1495 O O . ARG A 1 192 ? 13.940 8.095 -3.544 1.00 93.25 192 ARG A O 1
ATOM 1502 N N . ILE A 1 193 ? 13.953 8.629 -5.727 1.00 94.25 193 ILE A N 1
ATOM 1503 C CA . ILE A 1 193 ? 12.559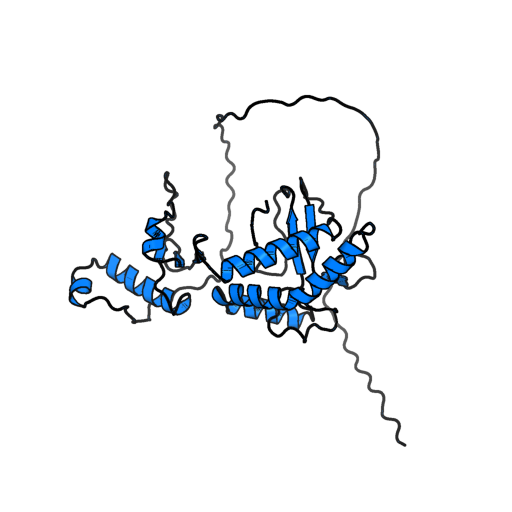 8.296 -6.006 1.00 94.25 193 ILE A CA 1
ATOM 1504 C C . ILE A 1 193 ? 12.492 7.513 -7.312 1.00 94.25 193 ILE A C 1
ATOM 1506 O O . ILE A 1 193 ? 13.139 7.840 -8.306 1.00 94.25 193 ILE A O 1
ATOM 1510 N N . SER A 1 194 ? 11.748 6.422 -7.323 1.00 95.00 194 SER A N 1
ATOM 1511 C CA . SER A 1 194 ? 11.630 5.531 -8.475 1.00 95.00 194 SER A CA 1
ATOM 1512 C C . SER A 1 194 ? 10.208 5.033 -8.592 1.00 95.00 194 SER A C 1
ATOM 1514 O O . SER A 1 194 ? 9.523 4.880 -7.590 1.00 95.00 194 SER A O 1
ATOM 1516 N N . GLY A 1 195 ? 9.758 4.802 -9.819 1.00 94.88 195 GLY A N 1
ATOM 1517 C CA . GLY A 1 195 ? 8.444 4.226 -10.066 1.00 94.88 195 GLY A CA 1
ATOM 1518 C C . GLY A 1 195 ? 8.557 2.814 -10.616 1.00 94.88 195 GLY A C 1
ATOM 1519 O O . GLY A 1 195 ? 9.509 2.504 -11.330 1.00 94.88 195 GLY A O 1
ATOM 1520 N N . ILE A 1 196 ? 7.577 1.981 -10.293 1.00 95.81 196 ILE A N 1
ATOM 1521 C CA . ILE A 1 196 ? 7.390 0.624 -10.812 1.00 95.81 196 ILE A CA 1
ATOM 1522 C C . ILE A 1 196 ? 5.966 0.544 -11.372 1.00 95.81 196 ILE A C 1
ATOM 1524 O O . ILE A 1 196 ? 5.048 1.137 -10.806 1.00 95.81 196 ILE A O 1
ATOM 1528 N N . GLY A 1 197 ? 5.781 -0.162 -12.488 1.00 94.94 197 GLY A N 1
ATOM 1529 C CA . GLY A 1 197 ? 4.496 -0.264 -13.184 1.00 94.94 197 GLY A CA 1
ATOM 1530 C C . GLY A 1 197 ? 4.321 0.801 -14.268 1.00 94.94 197 GLY A C 1
ATOM 1531 O O . GLY A 1 197 ? 5.270 1.135 -14.987 1.00 94.94 197 GLY A O 1
ATOM 1532 N N . PHE A 1 198 ? 3.104 1.324 -14.389 1.00 92.69 198 PHE A N 1
ATOM 1533 C CA . PHE A 1 198 ? 2.632 2.128 -15.513 1.00 92.69 198 PHE A CA 1
ATOM 1534 C C . PHE A 1 198 ? 2.398 3.591 -15.140 1.00 92.69 198 PHE A C 1
ATOM 1536 O O . PHE A 1 198 ? 1.869 3.913 -14.084 1.00 92.69 198 PHE A O 1
ATOM 1543 N N . ARG A 1 199 ? 2.756 4.501 -16.042 1.00 88.94 199 ARG A N 1
ATOM 1544 C CA . ARG A 1 199 ? 2.603 5.947 -15.869 1.00 88.94 199 ARG A CA 1
ATOM 1545 C C . ARG A 1 199 ? 2.043 6.601 -17.122 1.00 88.94 199 ARG A C 1
ATOM 1547 O O . ARG A 1 199 ? 2.299 6.154 -18.242 1.00 88.94 199 ARG A O 1
ATOM 1554 N N . GLY A 1 200 ? 1.372 7.731 -16.925 1.00 84.12 200 GLY A N 1
ATOM 1555 C CA . GLY A 1 200 ? 1.042 8.645 -18.013 1.00 84.12 200 GLY A CA 1
ATOM 1556 C C . GLY A 1 200 ? 2.297 9.192 -18.703 1.00 84.12 200 GLY A C 1
ATOM 1557 O O . GLY A 1 200 ? 3.362 9.350 -18.092 1.00 84.12 200 GLY A O 1
ATOM 1558 N N . GLY A 1 201 ? 2.172 9.466 -19.999 1.00 79.50 201 GLY A N 1
ATOM 1559 C CA . GLY A 1 201 ? 3.193 10.126 -20.798 1.00 79.50 201 GLY A CA 1
ATOM 1560 C C . GLY A 1 201 ? 3.213 11.622 -20.499 1.00 79.50 201 GLY A C 1
ATOM 1561 O O . GLY A 1 201 ? 2.187 12.288 -20.552 1.00 79.50 201 GLY A O 1
ATOM 1562 N N . TYR A 1 202 ? 4.394 12.153 -20.187 1.00 69.19 202 TYR A N 1
ATOM 1563 C CA . TYR A 1 202 ? 4.601 13.591 -19.954 1.00 69.19 202 TYR A CA 1
ATOM 1564 C C . TYR A 1 202 ? 5.296 14.275 -21.141 1.00 69.19 202 TYR A C 1
ATOM 1566 O O . TYR A 1 202 ? 5.478 15.490 -21.154 1.00 69.19 202 TYR A O 1
ATOM 1574 N N . GLU A 1 203 ? 5.711 13.490 -22.137 1.00 72.62 203 GLU A N 1
ATOM 1575 C CA . GLU A 1 203 ? 6.413 13.961 -23.326 1.00 72.62 203 GLU A CA 1
ATOM 1576 C C . GLU A 1 203 ? 5.438 14.153 -24.488 1.00 72.62 203 GLU A C 1
ATOM 1578 O O . GLU A 1 203 ? 4.485 13.391 -24.667 1.00 72.62 203 GLU A O 1
ATOM 1583 N N . LYS A 1 204 ? 5.702 15.157 -25.330 1.00 77.31 204 LYS A N 1
ATOM 1584 C CA . LYS A 1 204 ? 4.892 15.421 -26.522 1.00 77.31 204 LYS A CA 1
ATOM 1585 C C . LYS A 1 204 ? 4.848 14.177 -27.416 1.00 77.31 204 LYS A C 1
ATOM 1587 O O . LYS A 1 204 ? 5.881 13.692 -27.868 1.00 77.31 204 LYS A O 1
ATOM 1592 N N . GLY A 1 205 ? 3.640 13.689 -27.696 1.00 80.69 205 GLY A N 1
ATOM 1593 C CA . GLY A 1 205 ? 3.418 12.500 -28.524 1.00 80.69 205 GLY A CA 1
ATOM 1594 C C . GLY A 1 205 ? 3.534 11.164 -27.781 1.00 80.69 205 GLY A C 1
ATOM 1595 O O . GLY A 1 205 ? 3.442 10.120 -28.422 1.00 80.69 205 GLY A O 1
ATOM 1596 N N . LYS A 1 206 ? 3.714 11.167 -26.453 1.00 77.00 206 LYS A N 1
ATOM 1597 C CA . LYS A 1 206 ? 3.619 9.971 -25.607 1.00 77.00 206 LYS A CA 1
ATOM 1598 C C . LYS A 1 206 ? 2.320 10.014 -24.812 1.00 77.00 206 LYS A C 1
ATOM 1600 O O . LYS A 1 206 ? 2.070 10.982 -24.104 1.00 77.00 206 LYS A O 1
ATOM 1605 N N . SER A 1 207 ? 1.512 8.964 -24.917 1.00 78.44 207 SER A N 1
ATOM 1606 C CA . SER A 1 207 ? 0.277 8.818 -24.140 1.00 78.44 207 SER A CA 1
ATOM 1607 C C . SER A 1 207 ? 0.541 8.179 -22.780 1.00 78.44 207 SER A C 1
ATOM 1609 O O . SER A 1 207 ? 0.095 8.705 -21.765 1.00 78.44 207 SER A O 1
ATOM 1611 N N . ALA A 1 208 ? 1.297 7.077 -22.748 1.00 86.94 208 ALA A N 1
ATOM 1612 C CA . ALA A 1 208 ? 1.628 6.343 -21.532 1.00 86.94 208 ALA A CA 1
ATOM 1613 C C . ALA A 1 208 ? 2.773 5.335 -21.740 1.00 86.94 208 ALA A C 1
ATOM 1615 O O . ALA A 1 208 ? 3.248 5.147 -22.863 1.00 86.94 208 ALA A O 1
ATOM 1616 N N . GLY A 1 209 ? 3.229 4.697 -20.661 1.00 88.75 209 GLY A N 1
ATOM 1617 C CA . GLY A 1 209 ? 4.228 3.629 -20.708 1.00 88.75 209 GLY A CA 1
ATOM 1618 C C . GLY A 1 209 ? 4.647 3.148 -19.322 1.00 88.75 209 GLY A C 1
ATOM 1619 O O . GLY A 1 209 ? 4.054 3.534 -18.318 1.00 88.75 209 GLY A O 1
ATOM 1620 N N . THR A 1 210 ? 5.684 2.316 -19.256 1.00 91.19 210 THR A N 1
ATOM 1621 C CA . THR A 1 210 ? 6.265 1.857 -17.989 1.00 91.19 210 THR A CA 1
ATOM 1622 C C . THR A 1 210 ? 7.411 2.754 -17.533 1.00 91.19 210 THR A C 1
ATOM 1624 O O . THR A 1 210 ? 8.003 3.504 -18.316 1.00 91.19 210 THR A O 1
ATOM 1627 N N . TYR A 1 211 ? 7.748 2.680 -16.247 1.00 92.44 211 TYR A N 1
ATOM 1628 C CA . TYR A 1 211 ? 8.993 3.265 -15.756 1.00 92.44 211 TYR A CA 1
ATOM 1629 C C . TYR A 1 211 ? 10.216 2.585 -16.390 1.00 92.44 211 TYR A C 1
ATOM 1631 O O . TYR A 1 211 ? 10.202 1.389 -16.686 1.00 92.44 211 TYR A O 1
ATOM 1639 N N . ALA A 1 212 ? 11.251 3.383 -16.661 1.00 89.81 212 ALA A N 1
ATOM 1640 C CA . ALA A 1 212 ? 12.423 2.949 -17.408 1.00 89.81 212 ALA A CA 1
ATOM 1641 C C . ALA A 1 212 ? 13.545 2.457 -16.486 1.00 89.81 212 ALA A C 1
ATOM 1643 O O . ALA A 1 212 ? 14.032 3.203 -15.623 1.00 89.81 212 ALA A O 1
ATOM 1644 N N . LEU A 1 213 ? 14.035 1.250 -16.775 1.00 93.94 213 LEU A N 1
ATOM 1645 C CA . LEU A 1 213 ? 15.262 0.712 -16.196 1.00 93.94 213 LEU A CA 1
ATOM 1646 C C . LEU A 1 213 ? 16.458 1.626 -16.484 1.00 93.94 213 LEU A C 1
ATOM 1648 O O . LEU A 1 213 ? 16.514 2.322 -17.505 1.00 93.94 213 LEU A O 1
ATOM 1652 N N . ARG A 1 214 ? 17.441 1.609 -15.583 1.00 94.50 214 ARG A N 1
ATOM 1653 C CA . ARG A 1 214 ? 18.727 2.258 -15.828 1.00 94.50 214 ARG A CA 1
ATOM 1654 C C . ARG A 1 214 ? 19.438 1.586 -17.003 1.00 94.50 214 ARG A C 1
ATOM 1656 O O . ARG A 1 214 ? 19.342 0.380 -17.212 1.00 94.50 214 ARG A O 1
ATOM 1663 N N . LYS A 1 215 ? 20.170 2.382 -17.781 1.00 93.31 215 LYS A N 1
ATOM 1664 C CA . LYS A 1 215 ? 20.853 1.910 -18.998 1.00 93.31 215 LYS A CA 1
ATOM 1665 C C . LYS A 1 215 ? 22.110 1.083 -18.707 1.00 93.31 215 LYS A C 1
ATOM 1667 O O . LYS A 1 215 ? 22.584 0.383 -19.591 1.00 93.31 215 LYS A O 1
ATOM 1672 N N . ASP A 1 216 ? 22.655 1.196 -17.501 1.00 94.50 216 ASP A N 1
ATOM 1673 C CA . ASP A 1 216 ? 23.930 0.623 -17.065 1.00 94.50 216 ASP A CA 1
ATOM 1674 C C . ASP A 1 216 ? 23.773 -0.666 -16.238 1.00 94.50 216 ASP A C 1
ATOM 1676 O O . ASP A 1 216 ? 24.719 -1.098 -15.578 1.00 94.50 216 ASP A O 1
ATOM 1680 N N . LEU A 1 217 ? 22.591 -1.293 -16.253 1.00 95.56 217 LEU A N 1
ATOM 1681 C CA . LEU A 1 217 ? 22.362 -2.537 -15.521 1.00 95.56 217 LEU A CA 1
ATOM 1682 C C . LEU A 1 217 ? 23.173 -3.697 -16.097 1.00 95.56 217 LEU A C 1
ATOM 1684 O O . LEU A 1 217 ? 23.232 -3.918 -17.308 1.00 95.56 217 LEU A O 1
ATOM 1688 N N . LYS A 1 218 ? 23.749 -4.497 -15.199 1.00 97.31 218 LYS A N 1
ATOM 1689 C CA . LYS A 1 218 ? 24.398 -5.759 -15.559 1.00 97.31 218 LYS A CA 1
ATOM 1690 C C . LYS A 1 218 ? 23.346 -6.771 -16.038 1.00 97.31 218 LYS A C 1
ATOM 1692 O O . LYS A 1 218 ? 22.228 -6.761 -15.521 1.00 97.31 218 LYS A O 1
ATOM 1697 N N . PRO A 1 219 ? 23.702 -7.728 -16.917 1.00 97.25 219 PRO A N 1
ATOM 1698 C CA . PRO A 1 219 ? 22.779 -8.783 -17.345 1.00 97.25 219 PRO A CA 1
ATOM 1699 C C . PRO A 1 219 ? 22.130 -9.553 -16.185 1.00 97.25 219 PRO A C 1
ATOM 1701 O O . PRO A 1 219 ? 20.945 -9.861 -16.239 1.00 97.25 219 PRO A O 1
ATOM 1704 N N . SER A 1 220 ? 22.872 -9.799 -15.099 1.00 97.25 220 SER A N 1
ATOM 1705 C CA . SER A 1 220 ? 22.337 -10.450 -13.897 1.00 97.25 220 SER A CA 1
ATOM 1706 C C . SER A 1 220 ? 21.270 -9.621 -13.174 1.00 97.25 220 SER A C 1
ATOM 1708 O O . SER A 1 220 ? 20.346 -10.191 -12.605 1.00 97.25 220 SER A O 1
ATOM 1710 N N . GLN A 1 221 ? 21.367 -8.289 -13.206 1.00 97.50 221 GLN A N 1
ATOM 1711 C CA . GLN A 1 221 ? 20.371 -7.392 -12.611 1.00 97.50 221 GLN A CA 1
ATOM 1712 C C . GLN A 1 221 ? 19.107 -7.324 -13.464 1.00 97.50 221 GLN A C 1
ATOM 1714 O O . GLN A 1 221 ? 18.012 -7.299 -12.919 1.00 97.50 221 GLN A O 1
ATOM 1719 N N . ILE A 1 222 ? 19.255 -7.342 -14.792 1.00 96.06 222 ILE A N 1
ATOM 1720 C CA . ILE A 1 222 ? 18.122 -7.407 -15.724 1.00 96.06 222 ILE A CA 1
ATOM 1721 C C . ILE A 1 222 ? 17.349 -8.714 -15.524 1.00 96.06 222 ILE A C 1
ATOM 1723 O O . ILE A 1 222 ? 16.124 -8.696 -15.440 1.00 96.06 222 ILE A O 1
ATOM 1727 N N . GLU A 1 223 ? 18.054 -9.843 -15.409 1.00 97.12 223 GLU A N 1
ATOM 1728 C CA . GLU A 1 223 ? 17.408 -11.134 -15.158 1.00 97.12 223 GLU A CA 1
ATOM 1729 C C . GLU A 1 223 ? 16.740 -11.182 -13.780 1.00 97.12 223 GLU A C 1
ATOM 1731 O O . GLU A 1 223 ? 15.619 -11.672 -13.660 1.00 97.12 223 GLU A O 1
ATOM 1736 N N . LEU A 1 224 ? 17.379 -10.618 -12.748 1.00 97.44 224 LEU A N 1
ATOM 1737 C CA . LEU A 1 224 ? 16.753 -10.475 -11.437 1.00 97.44 224 LEU A CA 1
ATOM 1738 C C . LEU A 1 224 ? 15.480 -9.624 -11.518 1.00 97.44 224 LEU A C 1
ATOM 1740 O O . LEU A 1 224 ? 14.451 -10.047 -11.006 1.00 97.44 224 LEU A O 1
ATOM 1744 N N . ASP A 1 225 ? 15.511 -8.474 -12.199 1.00 95.75 225 ASP A N 1
ATOM 1745 C CA . ASP A 1 225 ? 14.327 -7.627 -12.384 1.00 95.75 225 ASP A CA 1
ATOM 1746 C C . ASP A 1 225 ? 13.198 -8.394 -13.079 1.00 95.75 225 ASP A C 1
ATOM 1748 O O . ASP A 1 225 ? 12.062 -8.369 -12.616 1.00 95.75 225 ASP A O 1
ATOM 1752 N N . ARG A 1 226 ? 13.517 -9.175 -14.120 1.00 95.00 226 ARG A N 1
ATOM 1753 C CA . ARG A 1 226 ? 12.550 -10.043 -14.805 1.00 95.00 226 ARG A CA 1
ATOM 1754 C C . ARG A 1 226 ? 11.911 -11.055 -13.850 1.00 95.00 226 ARG A C 1
ATOM 1756 O O . ARG A 1 226 ? 10.703 -11.259 -13.906 1.00 95.00 226 ARG A O 1
ATOM 1763 N N . ILE A 1 227 ? 12.695 -11.678 -12.970 1.00 96.94 227 ILE A N 1
ATOM 1764 C CA . ILE A 1 227 ? 12.181 -12.604 -11.948 1.00 96.94 227 ILE A CA 1
ATOM 1765 C C . ILE A 1 227 ? 11.267 -11.865 -10.960 1.00 96.94 227 ILE A C 1
ATOM 1767 O O . ILE A 1 227 ? 10.214 -12.388 -10.599 1.00 96.94 227 ILE A O 1
ATOM 1771 N N . LEU A 1 228 ? 11.637 -10.653 -10.539 1.00 97.12 228 LEU A N 1
ATOM 1772 C CA . LEU A 1 228 ? 10.836 -9.840 -9.620 1.00 97.12 228 LEU A CA 1
ATOM 1773 C C . LEU A 1 228 ? 9.526 -9.354 -10.260 1.00 97.12 228 LEU A C 1
ATOM 1775 O O . LEU A 1 228 ? 8.490 -9.370 -9.598 1.00 97.12 228 LEU A O 1
ATOM 1779 N N . GLN A 1 229 ? 9.531 -9.029 -11.555 1.00 94.88 229 GLN A N 1
ATOM 1780 C CA . GLN A 1 229 ? 8.322 -8.702 -12.322 1.00 94.88 229 GLN A CA 1
ATOM 1781 C C . GLN A 1 229 ? 7.290 -9.841 -12.278 1.00 94.88 229 GLN A C 1
ATOM 1783 O O . GLN A 1 229 ? 6.099 -9.597 -12.102 1.00 94.88 229 GLN A O 1
ATOM 1788 N N . GLU A 1 230 ? 7.732 -11.102 -12.358 1.00 95.69 230 GLU A N 1
ATOM 1789 C CA . GLU A 1 230 ? 6.836 -12.265 -12.257 1.00 95.69 230 GLU A CA 1
ATOM 1790 C C . GLU A 1 230 ? 6.219 -12.435 -10.854 1.00 95.69 230 GLU A C 1
ATOM 1792 O O . GLU A 1 230 ? 5.186 -13.090 -10.715 1.00 95.69 230 GLU A O 1
ATOM 1797 N N . LYS A 1 231 ? 6.802 -11.828 -9.809 1.00 96.75 231 LYS A N 1
ATOM 1798 C CA . LYS A 1 231 ? 6.236 -11.833 -8.449 1.00 96.75 231 LYS A CA 1
ATOM 1799 C C . LYS A 1 231 ? 5.155 -10.767 -8.241 1.00 96.75 231 LYS A C 1
ATOM 1801 O O . LYS A 1 231 ? 4.358 -10.897 -7.308 1.00 96.75 231 LYS A O 1
ATOM 1806 N N . LEU A 1 232 ? 5.098 -9.730 -9.087 1.00 95.69 232 LEU A N 1
ATOM 1807 C CA . LEU A 1 232 ? 4.206 -8.585 -8.879 1.00 95.69 232 LEU A CA 1
ATOM 1808 C C . LEU A 1 232 ? 2.720 -8.942 -8.739 1.00 95.69 232 LEU A C 1
ATOM 1810 O O . LEU A 1 232 ? 2.073 -8.327 -7.895 1.00 95.69 232 LEU A O 1
ATOM 1814 N N . PRO A 1 233 ? 2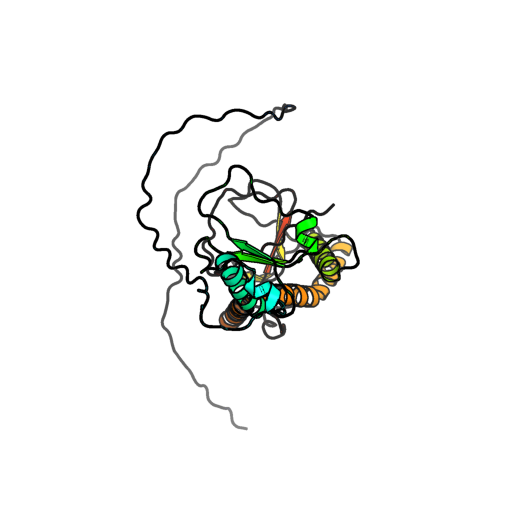.145 -9.919 -9.467 1.00 95.12 233 PRO A N 1
ATOM 1815 C CA . PRO A 1 233 ? 0.739 -10.284 -9.269 1.00 95.12 233 PRO A CA 1
ATOM 1816 C C . PRO A 1 233 ? 0.448 -10.798 -7.851 1.00 95.12 233 PRO A C 1
ATOM 1818 O O . PRO A 1 233 ? -0.567 -10.450 -7.247 1.00 95.12 233 PRO A O 1
ATOM 1821 N N . SER A 1 234 ? 1.366 -11.581 -7.270 1.00 95.62 234 SER A N 1
ATOM 1822 C CA . SER A 1 234 ? 1.232 -12.056 -5.886 1.00 95.62 234 SER A CA 1
ATOM 1823 C C . SER A 1 234 ? 1.301 -10.895 -4.896 1.00 95.62 234 SER A C 1
ATOM 1825 O O . SER A 1 234 ? 0.493 -10.813 -3.970 1.00 95.62 234 SER A O 1
ATOM 1827 N N . HIS A 1 235 ? 2.241 -9.977 -5.122 1.00 96.06 235 HIS A N 1
ATOM 1828 C CA . HIS A 1 235 ? 2.411 -8.752 -4.343 1.00 96.06 235 HIS A CA 1
ATOM 1829 C C . HIS A 1 235 ? 1.181 -7.843 -4.421 1.00 96.06 235 HIS A C 1
ATOM 1831 O O . HIS A 1 235 ? 0.694 -7.377 -3.392 1.00 96.06 235 HIS A O 1
ATOM 1837 N N . ASN A 1 236 ? 0.626 -7.659 -5.622 1.00 95.06 236 ASN A N 1
ATOM 1838 C CA . ASN A 1 236 ? -0.595 -6.897 -5.857 1.00 95.06 236 ASN A CA 1
ATOM 1839 C C . ASN A 1 236 ? -1.787 -7.500 -5.111 1.00 95.06 236 ASN A C 1
ATOM 1841 O O . ASN A 1 236 ? -2.501 -6.782 -4.415 1.00 95.06 236 ASN A O 1
ATOM 1845 N N . ARG A 1 237 ? -1.985 -8.817 -5.201 1.00 94.88 237 ARG A N 1
ATOM 1846 C CA . ARG A 1 237 ? -3.069 -9.497 -4.486 1.00 94.88 237 ARG A CA 1
ATOM 1847 C C . ARG A 1 237 ? -2.923 -9.353 -2.972 1.00 94.88 237 ARG A C 1
ATOM 1849 O O . ARG A 1 237 ? -3.911 -9.078 -2.292 1.00 94.88 237 ARG A O 1
ATOM 1856 N N . PHE A 1 238 ? -1.707 -9.514 -2.445 1.00 94.62 238 PHE A N 1
ATOM 1857 C CA . PHE A 1 238 ? -1.432 -9.323 -1.022 1.00 94.62 238 PHE A CA 1
ATOM 1858 C C . PHE A 1 238 ? -1.811 -7.908 -0.575 1.00 94.62 238 PHE A C 1
ATOM 1860 O O . PHE A 1 238 ? -2.663 -7.761 0.302 1.00 94.62 238 PHE A O 1
ATOM 1867 N N . ILE A 1 239 ? -1.256 -6.868 -1.207 1.00 93.06 239 ILE A N 1
ATOM 1868 C CA . ILE A 1 239 ? -1.517 -5.485 -0.790 1.00 93.06 239 ILE A CA 1
ATOM 1869 C C . ILE A 1 239 ? -2.981 -5.081 -1.009 1.00 93.06 239 ILE A C 1
ATOM 1871 O O . ILE A 1 239 ? -3.561 -4.415 -0.157 1.00 93.06 239 ILE A O 1
ATOM 1875 N N . SER A 1 240 ? -3.624 -5.565 -2.076 1.00 92.62 240 SER A N 1
ATOM 1876 C CA . SER A 1 240 ? -5.051 -5.334 -2.334 1.00 92.62 240 SER A CA 1
ATOM 1877 C C . SER A 1 240 ? -5.929 -5.934 -1.244 1.00 92.62 240 SER A C 1
ATOM 1879 O O . SER A 1 240 ? -6.876 -5.295 -0.796 1.00 92.62 240 SER A O 1
ATOM 1881 N N . HIS A 1 241 ? -5.608 -7.137 -0.759 1.00 92.25 241 HIS A N 1
ATOM 1882 C CA . HIS A 1 241 ? -6.312 -7.734 0.377 1.00 92.25 241 HIS A CA 1
ATOM 1883 C C . HIS A 1 241 ? -6.090 -6.948 1.670 1.00 92.25 241 HIS A C 1
ATOM 1885 O O . HIS A 1 241 ? -7.046 -6.720 2.409 1.00 92.25 241 HIS A O 1
ATOM 1891 N N . ARG A 1 242 ? -4.854 -6.503 1.935 1.00 90.25 242 ARG A N 1
ATOM 1892 C CA . ARG A 1 242 ? -4.561 -5.635 3.088 1.00 90.25 242 ARG A CA 1
ATOM 1893 C C . ARG A 1 242 ? -5.341 -4.328 3.012 1.00 90.25 242 ARG A C 1
ATOM 1895 O O . ARG A 1 242 ? -5.812 -3.845 4.032 1.00 90.25 242 ARG A O 1
ATOM 1902 N N . PHE A 1 243 ? -5.518 -3.794 1.810 1.00 88.25 243 PHE A N 1
ATOM 1903 C CA . PHE A 1 243 ? -6.261 -2.570 1.595 1.00 88.25 243 PHE A CA 1
ATOM 1904 C C . PHE A 1 243 ? -7.774 -2.750 1.794 1.00 88.25 243 PHE A C 1
ATOM 1906 O O . PHE A 1 243 ? -8.382 -2.047 2.603 1.00 88.25 243 PHE A O 1
ATOM 1913 N N . ARG A 1 244 ? -8.361 -3.765 1.146 1.00 89.19 244 ARG A N 1
ATOM 1914 C CA . ARG A 1 244 ? -9.773 -4.153 1.315 1.00 89.19 244 ARG A CA 1
ATOM 1915 C C . ARG A 1 244 ? -10.137 -4.440 2.769 1.00 89.19 244 ARG A C 1
ATOM 1917 O O . ARG A 1 244 ? -11.249 -4.134 3.176 1.00 89.19 244 ARG A O 1
ATOM 1924 N N . HIS A 1 245 ? -9.203 -4.998 3.546 1.00 87.31 245 HIS A N 1
ATOM 1925 C CA . HIS A 1 245 ? -9.403 -5.260 4.971 1.00 87.31 245 HIS A CA 1
ATOM 1926 C C . HIS A 1 245 ? -9.775 -3.995 5.758 1.00 87.31 245 HIS A C 1
ATOM 1928 O O . HIS A 1 245 ? -10.599 -4.080 6.661 1.00 87.31 245 HIS A O 1
ATOM 1934 N N . PHE A 1 246 ? -9.203 -2.837 5.410 1.00 84.31 246 PHE A N 1
ATOM 1935 C CA . PHE A 1 246 ? -9.510 -1.571 6.079 1.00 84.31 246 PHE A CA 1
ATOM 1936 C C . PHE A 1 246 ? -10.650 -0.802 5.418 1.00 84.31 246 PHE A C 1
ATOM 1938 O O . PHE A 1 246 ? -11.427 -0.151 6.112 1.00 84.31 246 PHE A O 1
ATOM 1945 N N . SER A 1 247 ? -10.747 -0.835 4.087 1.00 85.31 247 SER A N 1
ATOM 1946 C CA . SER A 1 247 ? -11.825 -0.155 3.371 1.00 85.31 247 SER A CA 1
ATOM 1947 C C . SER A 1 247 ? -12.131 -0.828 2.039 1.00 85.31 247 SER A C 1
ATOM 1949 O O . SER A 1 247 ? -11.449 -0.616 1.032 1.00 85.31 247 SER A O 1
ATOM 1951 N N . GLN A 1 248 ? -13.212 -1.609 2.021 1.00 87.38 248 GLN A N 1
ATOM 1952 C CA . GLN A 1 248 ? -13.756 -2.175 0.788 1.00 87.38 248 GLN A CA 1
ATOM 1953 C C . GLN A 1 248 ? -14.212 -1.066 -0.173 1.00 87.38 248 GLN A C 1
ATOM 1955 O O . GLN A 1 248 ? -13.889 -1.116 -1.353 1.00 87.38 248 GLN A O 1
ATOM 1960 N N . ALA A 1 249 ? -14.868 -0.019 0.338 1.00 86.56 249 ALA A N 1
ATOM 1961 C CA . ALA A 1 249 ? -15.361 1.090 -0.479 1.00 86.56 249 ALA A CA 1
ATOM 1962 C C . ALA A 1 249 ? -14.232 1.843 -1.202 1.00 86.56 249 ALA A C 1
ATOM 1964 O O . ALA A 1 249 ? -14.340 2.141 -2.391 1.00 86.56 249 ALA A O 1
ATOM 1965 N N . ALA A 1 250 ? -13.120 2.120 -0.514 1.00 85.12 250 ALA A N 1
ATOM 1966 C CA . ALA A 1 250 ? -11.982 2.771 -1.151 1.00 85.12 250 ALA A CA 1
ATOM 1967 C C . ALA A 1 250 ? -11.287 1.839 -2.157 1.00 85.12 250 ALA A C 1
ATOM 1969 O O . ALA A 1 250 ? -10.808 2.302 -3.193 1.00 85.12 250 ALA A O 1
ATOM 1970 N N . TYR A 1 251 ? -11.265 0.526 -1.895 1.00 89.81 251 TYR A N 1
ATOM 1971 C CA . TYR A 1 251 ? -10.771 -0.449 -2.867 1.00 89.81 251 TYR A CA 1
ATOM 1972 C C . TYR A 1 251 ? -11.627 -0.437 -4.138 1.00 89.81 251 TYR A C 1
ATOM 1974 O O . TYR A 1 251 ? -11.084 -0.329 -5.238 1.00 89.81 251 TYR A O 1
ATOM 1982 N N . ASP A 1 252 ? -12.950 -0.501 -3.987 1.00 89.88 252 ASP A N 1
ATOM 1983 C CA . ASP A 1 252 ? -13.894 -0.508 -5.104 1.00 89.88 252 ASP A CA 1
ATOM 1984 C C . ASP A 1 252 ? -13.793 0.788 -5.915 1.00 89.88 252 ASP A C 1
ATOM 1986 O O . ASP A 1 252 ? -13.794 0.751 -7.144 1.00 89.88 252 ASP A O 1
ATOM 1990 N N . SER A 1 253 ? -13.623 1.927 -5.236 1.00 87.50 253 SER A N 1
ATOM 1991 C CA . SER A 1 253 ? -13.398 3.228 -5.873 1.00 87.50 253 SER A CA 1
ATOM 1992 C C . SER A 1 253 ? -12.137 3.234 -6.746 1.00 87.50 253 SER A C 1
ATOM 1994 O O . SER A 1 253 ? -12.205 3.595 -7.922 1.00 87.50 253 SER A O 1
ATOM 1996 N N . ASN A 1 254 ? -11.002 2.752 -6.225 1.00 88.12 254 ASN A N 1
ATOM 1997 C CA . ASN A 1 254 ? -9.765 2.650 -7.006 1.00 88.12 254 ASN A CA 1
ATOM 1998 C C . ASN A 1 254 ? -9.911 1.675 -8.179 1.00 88.12 254 ASN A C 1
ATOM 2000 O O . ASN A 1 254 ? -9.523 1.997 -9.299 1.00 88.12 254 ASN A O 1
ATOM 2004 N N . SER A 1 255 ? -10.498 0.498 -7.941 1.00 89.50 255 SER A N 1
ATOM 2005 C CA . SER A 1 255 ? -10.733 -0.503 -8.985 1.00 89.50 255 SER A CA 1
ATOM 2006 C C . SER A 1 255 ? -11.586 0.070 -10.118 1.00 89.50 255 SER A C 1
ATOM 2008 O O . SER A 1 255 ? -11.245 -0.092 -11.288 1.00 89.50 255 SER A O 1
ATOM 2010 N N . LYS A 1 256 ? -12.657 0.793 -9.773 1.00 88.56 256 LYS A N 1
ATOM 2011 C CA . LYS A 1 256 ? -13.529 1.464 -10.737 1.00 88.56 256 LYS A CA 1
ATOM 2012 C C . LYS A 1 256 ? -12.798 2.567 -11.497 1.00 88.56 256 LYS A C 1
ATOM 2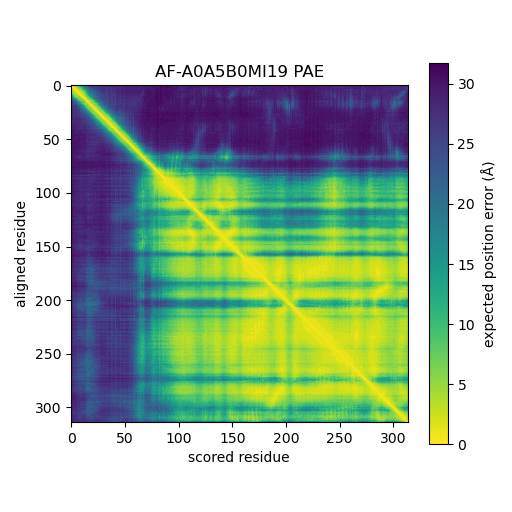014 O O . LYS A 1 256 ? -12.978 2.675 -12.703 1.00 88.56 256 LYS A O 1
ATOM 2019 N N . ALA A 1 257 ? -11.959 3.358 -10.829 1.00 86.88 257 ALA A N 1
ATOM 2020 C CA . ALA A 1 257 ? -11.152 4.374 -11.499 1.00 86.88 257 ALA A CA 1
ATOM 2021 C C . ALA A 1 257 ? -10.188 3.740 -12.516 1.00 86.88 257 ALA A C 1
ATOM 2023 O O . ALA A 1 257 ? -10.071 4.221 -13.642 1.00 86.88 257 ALA A O 1
ATOM 2024 N N . LEU A 1 258 ? -9.526 2.635 -12.156 1.00 88.19 258 LEU A N 1
ATOM 2025 C CA . LEU A 1 258 ? -8.655 1.911 -13.083 1.00 88.19 258 LEU A CA 1
ATOM 2026 C C . LEU A 1 258 ? -9.434 1.414 -14.308 1.00 88.19 258 LEU A C 1
ATOM 2028 O O . LEU A 1 258 ? -8.978 1.609 -15.433 1.00 88.19 258 LEU A O 1
ATOM 2032 N N . GLU A 1 259 ? -10.620 0.840 -14.104 1.00 88.25 259 GLU A N 1
ATOM 2033 C CA . GLU A 1 259 ? -11.495 0.382 -15.187 1.00 88.25 259 GLU A CA 1
ATOM 2034 C C . GLU A 1 259 ? -11.973 1.539 -16.081 1.00 88.25 259 GLU A C 1
ATOM 2036 O O . GLU A 1 259 ? -11.811 1.485 -17.300 1.00 88.25 259 GLU A O 1
ATOM 2041 N N . GLU A 1 260 ? -12.503 2.612 -15.486 1.00 87.69 260 GLU A N 1
ATOM 2042 C CA . GLU A 1 260 ? -13.043 3.781 -16.193 1.00 87.69 260 GLU A CA 1
ATOM 2043 C C . GLU A 1 260 ? -11.993 4.447 -17.091 1.00 87.69 260 GLU A C 1
ATOM 2045 O O . GLU A 1 260 ? -12.288 4.843 -18.221 1.00 87.69 260 GLU A O 1
ATOM 2050 N N . PHE A 1 261 ? -10.750 4.536 -16.614 1.00 84.88 261 PHE A N 1
ATOM 2051 C CA . PHE A 1 261 ? -9.643 5.122 -17.367 1.00 84.88 261 PHE A CA 1
ATOM 2052 C C . PHE A 1 261 ? -8.870 4.105 -18.225 1.00 84.88 261 PHE A C 1
ATOM 2054 O O . PHE A 1 261 ? -7.909 4.493 -18.895 1.00 84.88 261 PHE A O 1
ATOM 2061 N N . GLY A 1 262 ? -9.265 2.825 -18.232 1.00 87.19 262 GLY A N 1
ATOM 2062 C CA . GLY A 1 262 ? -8.568 1.759 -18.961 1.00 87.19 262 GLY A CA 1
ATOM 2063 C C . GLY A 1 262 ? -7.104 1.605 -18.536 1.00 87.19 262 GLY A C 1
ATOM 2064 O O . GLY A 1 262 ? -6.226 1.392 -19.377 1.00 87.19 262 GLY A O 1
ATOM 2065 N N . LEU A 1 263 ? -6.830 1.798 -17.244 1.00 88.75 263 LEU A N 1
ATOM 2066 C CA . LEU A 1 263 ? -5.493 1.741 -16.669 1.00 88.75 263 LEU A CA 1
ATOM 2067 C C . LEU A 1 263 ? -5.160 0.308 -16.242 1.00 88.75 263 LEU A C 1
ATOM 2069 O O . LEU A 1 263 ? -5.928 -0.308 -15.502 1.00 88.75 263 LEU A O 1
ATOM 2073 N N . PRO A 1 264 ? -3.996 -0.224 -16.645 1.00 92.12 264 PRO A N 1
ATOM 2074 C CA . PRO A 1 264 ? -3.525 -1.504 -16.137 1.00 92.12 264 PRO A CA 1
ATOM 2075 C C . PRO A 1 264 ? -3.176 -1.420 -14.648 1.00 92.12 264 PRO A C 1
ATOM 2077 O O . PRO A 1 264 ? -2.776 -0.369 -14.148 1.00 92.12 264 PRO A O 1
ATOM 2080 N N . SER A 1 265 ? -3.245 -2.558 -13.956 1.00 94.06 265 SER A N 1
ATOM 2081 C CA . SER A 1 265 ? -2.591 -2.736 -12.659 1.00 94.06 265 SER A CA 1
ATOM 2082 C C . SER A 1 265 ? -1.075 -2.651 -12.825 1.00 94.06 265 SER A C 1
ATOM 2084 O O . SER A 1 265 ? -0.519 -3.136 -13.809 1.00 94.06 265 SER A O 1
ATOM 2086 N N . TRP A 1 266 ? -0.381 -2.118 -11.822 1.00 94.12 266 TRP A N 1
ATOM 2087 C CA . TRP A 1 266 ? 1.085 -2.057 -11.753 1.00 94.12 266 TRP A CA 1
ATOM 2088 C C . TRP A 1 266 ? 1.782 -3.415 -11.918 1.00 94.12 266 TRP A C 1
ATOM 2090 O O . TRP A 1 266 ? 2.962 -3.461 -12.253 1.00 94.12 266 TRP A O 1
ATOM 2100 N N . SER A 1 267 ? 1.046 -4.504 -11.686 1.00 94.75 267 SER A N 1
ATOM 2101 C CA . SER A 1 267 ? 1.505 -5.888 -11.818 1.00 94.75 267 SER A CA 1
ATOM 2102 C C . SER A 1 267 ? 1.249 -6.518 -13.193 1.00 94.75 267 SER A C 1
ATOM 2104 O O . SER A 1 267 ? 1.682 -7.644 -13.447 1.00 94.75 267 SER A O 1
ATOM 2106 N N . ASN A 1 268 ? 0.547 -5.830 -14.099 1.00 92.88 268 ASN A N 1
ATOM 2107 C CA . ASN A 1 268 ? 0.330 -6.336 -15.449 1.00 92.88 268 ASN A CA 1
ATOM 2108 C C . ASN A 1 268 ? 1.615 -6.272 -16.288 1.00 92.88 268 ASN A C 1
ATOM 2110 O O . ASN A 1 268 ? 2.434 -5.370 -16.150 1.00 92.88 268 ASN A O 1
ATOM 2114 N N . LYS A 1 269 ? 1.768 -7.218 -17.225 1.00 89.00 269 LYS A N 1
ATOM 2115 C CA . LYS A 1 269 ? 2.947 -7.290 -18.110 1.00 89.00 269 LYS A CA 1
ATOM 2116 C C . LYS A 1 269 ? 2.929 -6.267 -19.246 1.00 89.00 269 LYS A C 1
ATOM 2118 O O . LYS A 1 269 ? 3.975 -5.929 -19.788 1.00 89.00 269 LYS A O 1
ATOM 2123 N N . ALA A 1 270 ? 1.741 -5.826 -19.644 1.00 87.00 270 ALA A N 1
ATOM 2124 C CA . ALA A 1 270 ? 1.535 -4.914 -20.759 1.00 87.00 270 ALA A CA 1
ATOM 2125 C C . ALA A 1 270 ? 0.345 -3.996 -20.477 1.00 87.00 270 ALA A C 1
ATOM 2127 O O . ALA A 1 270 ? -0.534 -4.341 -19.685 1.00 87.00 270 ALA A O 1
ATOM 2128 N N . TRP A 1 271 ? 0.308 -2.851 -21.155 1.00 86.00 271 TRP A N 1
ATOM 2129 C CA . TRP A 1 271 ? -0.746 -1.855 -20.971 1.00 86.00 271 TRP A CA 1
ATOM 2130 C C . TRP A 1 271 ? -2.127 -2.419 -21.322 1.00 86.00 271 TRP A C 1
ATOM 2132 O O . TRP A 1 271 ? -3.104 -2.225 -20.609 1.00 86.00 271 TRP A O 1
ATOM 2142 N N . GLU A 1 272 ? -2.193 -3.195 -22.399 1.00 84.31 272 GLU A N 1
ATOM 2143 C CA . GLU A 1 272 ? -3.410 -3.799 -22.940 1.00 84.31 272 GLU A CA 1
ATOM 2144 C C . GLU A 1 272 ? -3.947 -4.947 -22.068 1.00 84.31 272 GLU A C 1
ATOM 2146 O O . GLU A 1 272 ? -5.026 -5.471 -22.324 1.00 84.31 272 GLU A O 1
ATOM 2151 N N . SER A 1 273 ? -3.205 -5.346 -21.031 1.00 82.56 273 SER A N 1
ATOM 2152 C CA . SER A 1 273 ? -3.577 -6.415 -20.098 1.00 82.56 273 SER A CA 1
ATOM 2153 C C . SER A 1 273 ? -4.396 -5.920 -18.901 1.00 82.56 273 SER A C 1
ATOM 2155 O O . SER A 1 273 ? -4.463 -6.622 -17.895 1.00 82.56 273 SER A O 1
ATOM 2157 N N . TYR A 1 274 ? -5.011 -4.738 -18.984 1.00 75.56 274 TYR A N 1
ATOM 2158 C CA . TYR A 1 274 ? -5.718 -4.106 -17.864 1.00 75.56 274 TYR A CA 1
ATOM 2159 C C . TYR A 1 274 ? -6.872 -4.947 -17.285 1.00 75.56 274 TYR A C 1
ATOM 2161 O O . TYR A 1 274 ? -7.177 -4.825 -16.105 1.00 75.56 274 TYR A O 1
ATOM 2169 N N . ASN A 1 275 ? -7.435 -5.878 -18.063 1.00 75.94 275 ASN A N 1
ATOM 2170 C CA . ASN A 1 275 ? -8.481 -6.806 -17.609 1.00 75.94 275 ASN A CA 1
ATOM 2171 C C . ASN A 1 275 ? -7.951 -8.113 -16.986 1.00 75.94 275 ASN A C 1
ATOM 2173 O O . ASN A 1 275 ? -8.743 -8.963 -16.584 1.00 75.94 275 ASN A O 1
ATOM 2177 N N . ASN A 1 276 ? -6.632 -8.328 -16.947 1.00 79.31 276 ASN A N 1
ATOM 2178 C CA . ASN A 1 276 ? -6.054 -9.611 -16.526 1.00 79.31 276 ASN A CA 1
ATOM 2179 C C . ASN A 1 276 ? -5.838 -9.718 -15.012 1.00 79.31 276 ASN A C 1
ATOM 2181 O O . ASN A 1 276 ? -5.621 -10.820 -14.513 1.00 79.31 276 ASN A O 1
ATOM 2185 N N . GLU A 1 277 ? -5.841 -8.597 -14.291 1.00 85.69 277 GLU A N 1
ATOM 2186 C CA . GLU A 1 277 ? -5.659 -8.593 -12.840 1.00 85.69 277 GLU A CA 1
ATOM 2187 C C . GLU A 1 277 ? -7.035 -8.618 -12.153 1.00 85.69 277 GLU A C 1
ATOM 2189 O O . GLU A 1 277 ? -7.780 -7.652 -12.291 1.00 85.69 277 GLU A O 1
ATOM 2194 N N . PRO A 1 278 ? -7.399 -9.684 -11.413 1.00 84.44 278 PRO A N 1
ATOM 2195 C CA . PRO A 1 278 ? -8.701 -9.784 -10.746 1.00 84.44 278 PRO A CA 1
ATOM 2196 C C . PRO A 1 278 ? -8.828 -8.876 -9.516 1.00 84.44 278 PRO A C 1
ATOM 2198 O O . PRO A 1 278 ? -9.924 -8.698 -8.985 1.00 84.44 278 PRO A O 1
ATOM 2201 N N . THR A 1 279 ? -7.710 -8.344 -9.017 1.00 89.88 279 THR A N 1
ATOM 2202 C CA . THR A 1 279 ? -7.671 -7.470 -7.844 1.00 89.88 279 THR A CA 1
ATOM 2203 C C . THR A 1 279 ? -6.893 -6.180 -8.125 1.00 89.88 279 THR A C 1
ATOM 2205 O O . THR A 1 279 ? -5.896 -5.914 -7.456 1.00 89.88 279 THR A O 1
ATOM 2208 N N . PRO A 1 280 ? -7.277 -5.360 -9.122 1.00 89.88 280 PRO A N 1
ATOM 2209 C CA . PRO A 1 280 ? -6.510 -4.166 -9.457 1.00 89.88 280 PRO A CA 1
ATOM 2210 C C . PRO A 1 280 ? -6.624 -3.150 -8.313 1.00 89.88 280 PRO A C 1
ATOM 2212 O O . PRO A 1 280 ? -7.691 -3.003 -7.716 1.00 89.88 280 PRO A O 1
ATOM 2215 N N . LEU A 1 281 ? -5.514 -2.487 -7.986 1.00 90.19 281 LEU A N 1
ATOM 2216 C CA . LEU A 1 281 ? -5.447 -1.489 -6.912 1.00 90.19 281 LEU A CA 1
ATOM 2217 C C . LEU A 1 281 ? -4.908 -0.150 -7.413 1.00 90.19 281 LEU A C 1
ATOM 2219 O O . LEU A 1 281 ? -5.489 0.893 -7.140 1.00 90.19 281 LEU A O 1
ATOM 2223 N N . CYS A 1 282 ? -3.791 -0.173 -8.133 1.00 91.69 282 CYS A N 1
ATOM 2224 C CA . CYS A 1 282 ? -3.149 1.017 -8.677 1.00 91.69 282 CYS A CA 1
ATOM 2225 C C . CYS A 1 282 ? -2.379 0.682 -9.957 1.00 91.69 282 CYS A C 1
ATOM 2227 O O . CYS A 1 282 ? -2.036 -0.478 -10.199 1.00 91.69 282 CYS A O 1
ATOM 2229 N N . SER A 1 283 ? -2.082 1.700 -10.768 1.00 92.06 283 SER A N 1
ATOM 2230 C CA . SER A 1 283 ? -1.291 1.556 -11.997 1.00 92.06 283 SER A CA 1
ATOM 2231 C C . SER A 1 283 ? 0.213 1.537 -11.763 1.00 92.06 283 SER A C 1
ATOM 2233 O O . SER A 1 283 ? 0.965 1.008 -12.580 1.00 92.06 283 SER A O 1
ATOM 2235 N N . ASN A 1 284 ? 0.672 2.099 -10.646 1.00 93.25 284 ASN A N 1
ATOM 2236 C CA . ASN A 1 284 ? 2.080 2.160 -10.289 1.00 93.25 284 ASN A CA 1
ATOM 2237 C C . ASN A 1 284 ? 2.305 2.222 -8.784 1.00 93.25 284 ASN A C 1
ATOM 2239 O O . ASN A 1 284 ? 1.428 2.604 -8.011 1.00 93.25 284 ASN A O 1
ATOM 2243 N N . VAL A 1 285 ? 3.543 1.919 -8.408 1.00 94.12 285 VAL A N 1
ATOM 2244 C CA . VAL A 1 285 ? 4.087 2.103 -7.064 1.00 94.12 285 VAL A CA 1
ATOM 2245 C C . VAL A 1 285 ? 5.262 3.067 -7.149 1.00 94.12 285 VAL A C 1
ATOM 2247 O O . VAL A 1 285 ? 6.075 2.982 -8.072 1.00 94.12 285 VAL A O 1
ATOM 2250 N N . ILE A 1 286 ? 5.346 3.995 -6.198 1.00 93.62 286 ILE A N 1
ATOM 2251 C CA . ILE A 1 286 ? 6.485 4.897 -6.037 1.00 93.62 286 ILE A CA 1
ATOM 2252 C C . ILE A 1 286 ? 7.290 4.437 -4.828 1.00 93.62 286 ILE A C 1
ATOM 2254 O O . ILE A 1 286 ? 6.753 4.301 -3.735 1.00 93.62 286 ILE A O 1
ATOM 2258 N N . VAL A 1 287 ? 8.582 4.211 -5.038 1.00 94.81 287 VAL A N 1
ATOM 2259 C CA . VAL A 1 287 ? 9.530 3.802 -4.005 1.00 94.81 287 VAL A CA 1
ATOM 2260 C C . VAL A 1 287 ? 10.515 4.937 -3.782 1.00 94.81 287 VAL A C 1
ATOM 2262 O O . VAL A 1 287 ? 11.168 5.405 -4.721 1.00 94.81 287 VAL A O 1
ATOM 2265 N N . THR A 1 288 ? 10.625 5.370 -2.534 1.00 93.62 288 THR A N 1
ATOM 2266 C CA . THR A 1 288 ? 11.597 6.364 -2.088 1.00 93.62 288 THR A CA 1
ATOM 2267 C C . THR A 1 288 ? 12.682 5.690 -1.250 1.00 93.62 288 THR A C 1
ATOM 2269 O O . THR A 1 288 ? 12.419 4.728 -0.533 1.00 93.62 288 THR A O 1
ATOM 2272 N N . SER A 1 289 ? 13.932 6.137 -1.382 1.00 92.56 289 SER A N 1
ATOM 2273 C CA . SER A 1 289 ? 15.072 5.567 -0.652 1.00 92.56 289 SER A CA 1
ATOM 2274 C C . SER A 1 289 ? 16.150 6.616 -0.371 1.00 92.56 289 SER A C 1
ATOM 2276 O O . SER A 1 289 ? 16.105 7.714 -0.929 1.00 92.56 289 SER A O 1
ATOM 2278 N N . ASN A 1 290 ? 17.142 6.255 0.449 1.00 90.69 290 ASN A N 1
ATOM 2279 C CA . ASN A 1 290 ? 18.304 7.086 0.792 1.00 90.69 290 ASN A CA 1
ATOM 2280 C C . ASN A 1 290 ? 17.894 8.428 1.418 1.00 90.69 290 ASN A C 1
ATOM 2282 O O . ASN A 1 290 ? 18.270 9.482 0.908 1.00 90.69 290 ASN A O 1
ATOM 2286 N N . ASP A 1 291 ? 17.069 8.374 2.467 1.00 89.50 291 ASP A N 1
ATOM 2287 C CA . ASP A 1 291 ? 16.563 9.555 3.178 1.00 89.50 291 ASP A CA 1
ATOM 2288 C C . ASP A 1 291 ? 15.918 10.571 2.235 1.00 89.50 291 ASP A C 1
ATOM 2290 O O . ASP A 1 291 ? 16.261 11.757 2.192 1.00 89.50 291 ASP A O 1
ATOM 2294 N N . PHE A 1 292 ? 14.996 10.075 1.409 1.00 90.50 292 PHE A N 1
ATOM 2295 C CA . PHE A 1 292 ? 14.247 10.915 0.493 1.00 90.50 292 PHE A CA 1
ATOM 2296 C C . PHE A 1 292 ? 13.506 12.016 1.246 1.00 90.50 292 PHE A C 1
ATOM 2298 O O . PHE A 1 292 ? 12.723 11.748 2.157 1.00 90.50 292 PHE A O 1
ATOM 2305 N N . SER A 1 293 ? 13.695 13.252 0.799 1.00 91.88 293 SER A N 1
ATOM 2306 C CA . SER A 1 293 ? 12.944 14.391 1.308 1.00 91.88 293 SER A CA 1
ATOM 2307 C C . SER A 1 293 ? 12.554 15.337 0.176 1.00 91.88 293 SER A C 1
ATOM 2309 O O . SER A 1 293 ? 13.247 15.469 -0.838 1.00 91.88 293 SER A O 1
ATOM 2311 N N . ASN A 1 294 ? 11.406 15.989 0.343 1.00 90.56 294 ASN A N 1
ATOM 2312 C CA . ASN A 1 294 ? 10.873 16.989 -0.572 1.00 90.56 294 ASN A CA 1
ATOM 2313 C C . ASN A 1 294 ? 10.591 18.283 0.192 1.00 90.56 294 ASN A C 1
ATOM 2315 O O . ASN A 1 294 ? 10.250 18.262 1.373 1.00 90.56 294 ASN A O 1
ATOM 2319 N N . LYS A 1 295 ? 10.616 19.413 -0.518 1.00 90.94 295 LYS A N 1
ATOM 2320 C CA . LYS A 1 295 ? 9.964 20.640 -0.048 1.00 90.94 295 LYS A CA 1
ATOM 2321 C C . LYS A 1 295 ? 8.482 20.351 0.184 1.00 90.94 295 LYS A C 1
ATOM 2323 O O . LYS A 1 295 ? 7.861 19.710 -0.665 1.00 90.94 295 LYS A O 1
ATOM 2328 N N . ALA A 1 296 ? 7.918 20.859 1.277 1.00 88.25 296 ALA A N 1
ATOM 2329 C CA . ALA A 1 296 ? 6.488 20.749 1.546 1.00 88.25 296 ALA A CA 1
ATOM 2330 C C . ALA A 1 296 ? 5.668 21.266 0.347 1.00 88.25 296 ALA A C 1
ATOM 2332 O O . ALA A 1 296 ? 5.954 22.331 -0.211 1.00 88.25 296 ALA A O 1
ATOM 2333 N N . HIS A 1 297 ? 4.694 20.472 -0.089 1.00 82.75 297 HIS A N 1
ATOM 2334 C CA . HIS A 1 297 ? 3.744 20.805 -1.147 1.00 82.75 297 HIS A CA 1
ATOM 2335 C C . HIS A 1 297 ? 2.488 19.946 -0.992 1.00 82.75 297 HIS A C 1
ATOM 2337 O O . HIS A 1 297 ? 2.518 18.924 -0.313 1.00 82.75 297 HIS A O 1
ATOM 2343 N N . CYS A 1 298 ? 1.403 20.380 -1.627 1.00 78.38 298 CYS A N 1
ATOM 2344 C CA . CYS A 1 298 ? 0.200 19.578 -1.810 1.00 78.38 298 CYS A CA 1
ATOM 2345 C C . CYS A 1 298 ? 0.141 19.140 -3.271 1.00 78.38 298 CYS A C 1
ATOM 2347 O O . CYS A 1 298 ? 0.222 19.989 -4.170 1.00 78.38 298 CYS A O 1
ATOM 2349 N N . ASP A 1 299 ? 0.008 17.839 -3.499 1.00 74.25 299 ASP A N 1
ATOM 2350 C CA . ASP A 1 299 ? -0.257 17.308 -4.828 1.00 74.25 299 ASP A CA 1
ATOM 2351 C C . ASP A 1 299 ? -1.715 17.581 -5.209 1.00 74.25 299 ASP A C 1
ATOM 2353 O O . ASP A 1 299 ? -2.625 17.507 -4.385 1.00 74.25 299 ASP A O 1
ATOM 2357 N N . LYS A 1 300 ? -1.939 17.962 -6.469 1.00 74.75 300 LYS A N 1
ATOM 2358 C CA . LYS A 1 300 ? -3.280 18.206 -7.024 1.00 74.75 300 LYS A CA 1
ATOM 2359 C C . LYS A 1 300 ? -3.750 16.972 -7.782 1.00 74.75 300 LYS A C 1
ATOM 2361 O O . LYS A 1 300 ? -4.046 17.045 -8.977 1.00 74.75 300 LYS A O 1
ATOM 2366 N N . ASP A 1 301 ? -3.733 15.836 -7.101 1.00 68.56 301 ASP A N 1
ATOM 2367 C CA . ASP A 1 301 ? -4.099 14.567 -7.705 1.00 68.56 301 ASP A CA 1
ATOM 2368 C C . ASP A 1 301 ? -5.618 14.428 -7.796 1.00 68.56 301 ASP A C 1
ATOM 2370 O O . ASP A 1 301 ? -6.371 14.919 -6.959 1.00 68.56 301 ASP A O 1
ATOM 2374 N N . LYS A 1 302 ? -6.081 13.755 -8.854 1.00 65.50 302 LYS A N 1
ATOM 2375 C CA . LYS A 1 302 ? -7.498 13.389 -8.984 1.00 65.50 302 LYS A CA 1
ATOM 2376 C C . LYS A 1 302 ? -7.882 12.233 -8.068 1.00 65.50 302 LYS A C 1
ATOM 2378 O O . LYS A 1 302 ? -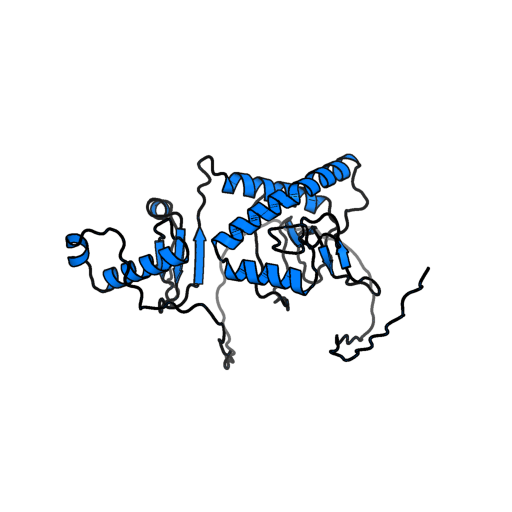9.069 12.006 -7.860 1.00 65.50 302 LYS A O 1
ATOM 2383 N N . ASN A 1 303 ? -6.896 11.471 -7.598 1.00 64.19 303 ASN A N 1
ATOM 2384 C CA . ASN A 1 303 ? -7.166 10.373 -6.696 1.00 64.19 303 ASN A CA 1
ATOM 2385 C C . ASN A 1 303 ? -7.340 10.923 -5.282 1.00 64.19 303 ASN A C 1
ATOM 2387 O O . ASN A 1 303 ? -6.497 11.674 -4.801 1.00 64.19 303 ASN A O 1
ATOM 2391 N N . VAL A 1 304 ? -8.432 10.535 -4.630 1.00 63.47 304 VAL A N 1
ATOM 2392 C CA . VAL A 1 304 ? -8.762 10.991 -3.272 1.00 63.47 304 VAL A CA 1
ATOM 2393 C C . VAL A 1 304 ? -7.873 10.294 -2.235 1.00 63.47 304 VAL A C 1
ATOM 2395 O O . VAL A 1 304 ? -7.723 10.773 -1.115 1.00 63.47 304 VAL A O 1
ATOM 2398 N N . PHE A 1 305 ? -7.241 9.177 -2.612 1.00 64.56 305 PHE A N 1
ATOM 2399 C CA . PHE A 1 305 ? -6.450 8.363 -1.701 1.00 64.56 305 PHE A CA 1
ATOM 2400 C C . PHE A 1 305 ? -5.045 8.074 -2.227 1.00 64.56 305 PHE A C 1
ATOM 2402 O O . PHE A 1 305 ? -4.851 7.655 -3.370 1.00 64.56 305 PHE A O 1
ATOM 2409 N N . THR A 1 306 ? -4.077 8.209 -1.323 1.00 67.06 306 THR A N 1
ATOM 2410 C CA . THR A 1 306 ? -2.693 7.765 -1.496 1.00 67.06 306 THR A CA 1
ATOM 2411 C C . THR A 1 306 ? -2.363 6.768 -0.396 1.00 67.06 306 THR A C 1
ATOM 2413 O O . THR A 1 306 ? -2.714 6.977 0.765 1.00 67.06 306 THR A O 1
ATOM 2416 N N . TYR A 1 307 ? -1.658 5.694 -0.749 1.00 73.06 307 TYR A N 1
ATOM 2417 C CA . TYR A 1 307 ? -1.196 4.692 0.211 1.00 73.06 307 TYR A CA 1
ATOM 2418 C C . TYR A 1 307 ? 0.315 4.769 0.351 1.00 73.06 307 TYR A C 1
ATOM 2420 O O . TYR A 1 307 ? 1.045 4.696 -0.637 1.00 73.06 307 TYR A O 1
ATOM 2428 N N . GLY A 1 308 ? 0.769 4.914 1.592 1.00 80.00 308 GLY A N 1
ATOM 2429 C C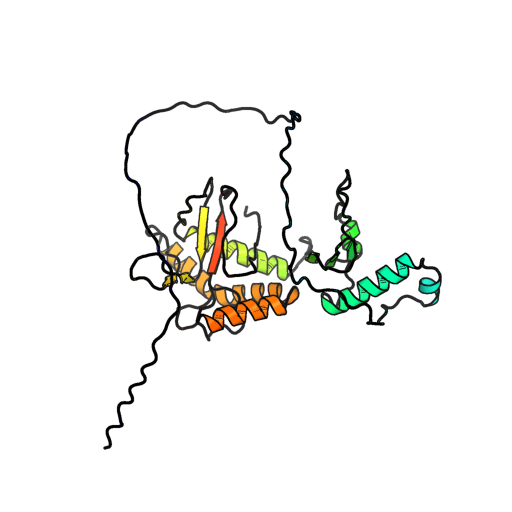A . GLY A 1 308 ? 2.180 4.908 1.947 1.00 80.00 308 GLY A CA 1
ATOM 2430 C C . GLY A 1 308 ? 2.535 3.639 2.707 1.00 80.00 308 GLY A C 1
ATOM 2431 O O . GLY A 1 308 ? 1.844 3.266 3.653 1.00 80.00 308 GLY A O 1
ATOM 2432 N N . ILE A 1 309 ? 3.629 2.999 2.306 1.00 82.94 309 ILE A N 1
ATOM 2433 C CA . ILE A 1 309 ? 4.300 1.961 3.091 1.00 82.94 309 ILE A CA 1
ATOM 2434 C C . ILE A 1 309 ? 5.648 2.545 3.495 1.00 82.94 309 ILE A C 1
ATOM 2436 O O . ILE A 1 309 ? 6.396 3.018 2.641 1.00 82.94 309 ILE A O 1
ATOM 2440 N N . PHE A 1 310 ? 5.948 2.515 4.789 1.00 82.44 310 PHE A N 1
ATOM 2441 C CA . PHE A 1 310 ? 7.197 3.027 5.340 1.00 82.44 310 PHE A CA 1
ATOM 2442 C C . PHE A 1 310 ? 7.909 1.894 6.065 1.00 82.44 310 PHE A C 1
ATOM 2444 O O . PHE A 1 310 ? 7.310 1.218 6.899 1.00 82.44 310 PHE A O 1
ATOM 2451 N N . SER A 1 311 ? 9.177 1.685 5.732 1.00 82.62 311 SER A N 1
ATOM 2452 C CA . SER A 1 311 ? 10.025 0.694 6.383 1.00 82.62 311 SER A CA 1
ATOM 2453 C C . SER A 1 311 ? 11.471 1.139 6.327 1.00 82.62 311 SER A C 1
ATOM 2455 O O . SER A 1 311 ? 11.890 1.785 5.365 1.00 82.62 311 SER A O 1
ATOM 2457 N N . TYR A 1 312 ? 12.225 0.741 7.343 1.00 78.06 312 TYR A N 1
ATOM 2458 C CA . TYR A 1 312 ? 13.676 0.715 7.267 1.00 78.06 312 TYR A CA 1
ATOM 2459 C C . TYR A 1 312 ? 14.103 -0.549 6.523 1.00 78.06 312 TYR A C 1
ATOM 2461 O O . TYR A 1 312 ? 13.419 -1.575 6.585 1.00 78.06 312 TYR A O 1
ATOM 2469 N N . ILE A 1 313 ? 15.181 -0.435 5.761 1.00 73.50 313 ILE A N 1
ATOM 2470 C CA . ILE A 1 313 ? 15.836 -1.542 5.073 1.00 73.50 313 ILE A CA 1
ATOM 2471 C C . ILE A 1 313 ? 17.283 -1.463 5.534 1.00 73.50 313 ILE A C 1
ATOM 2473 O O . ILE A 1 313 ? 17.922 -0.433 5.303 1.00 73.50 313 ILE A O 1
ATOM 2477 N N . ASP A 1 314 ? 17.733 -2.506 6.224 1.00 57.81 314 ASP A N 1
ATOM 2478 C CA . ASP A 1 314 ? 19.111 -2.650 6.700 1.00 57.81 314 ASP A CA 1
ATOM 2479 C C . ASP A 1 314 ? 20.008 -3.282 5.624 1.00 57.81 314 ASP A C 1
ATOM 2481 O O . ASP A 1 314 ? 19.531 -4.190 4.899 1.00 57.81 314 ASP A O 1
#

Foldseek 3Di:
DDDDDDDDDDDDDDDDPDDDDDDDDDDDDDDDDDDDDDDDDDDDDDDDDDDDDDDDPDDPPPPPFAFDDPPDDDADDDPPVVLVPDDPVVNSVRRLQQSVCCVQPVPDRAAEAEDDPDDDPDDDDPDPVVVVRPQWYFYAYNVRGGTDDIGGDDDPPDPDPLVVLVVVLLVLVVLLQVQFDFDDDPFWDDFGKGKFFKDADPDVPGGIDGTDGDPPDDPVSVVSNVVSLQCVLVNLVSVLVVVCSRPVPLQVVQLVVCVVVQAAASSDPDSNCNVVRPRGRDRMDMDTDDPIDGDDDDDPDPRPDDDDDDDDDD